Protein 3UQ8 (pdb70)

CATH classification: 1.10.287.610 (+2 more: 3.30.1490.70, 3.30.470.30)

Radius of gyration: 20.69 Å; Cα contacts (8 Å, |Δi|>4): 597; chains: 1; bounding box: 57×48×51 Å

Organism: Haemophilus influenzae (strain ATCC 51907 / DSM 11121 / KW20 / Rd) (NCBI:txid71421)

Solvent-accessible surface area: 16278 Å² total; per-residue (Å²): 125,69,84,75,95,0,64,84,35,3,140,48,0,50,67,44,20,34,19,112,58,16,69,125,103,62,75,36,88,86,71,85,52,67,177,22,61,126,99,0,80,49,39,4,119,126,45,85,129,58,81,47,74,18,0,5,26,49,21,60,32,90,174,80,71,124,34,31,73,126,48,175,16,113,88,81,17,70,39,67,78,69,0,135,44,50,77,85,0,63,44,6,6,42,141,1,80,128,124,13,165,147,77,52,108,80,11,35,0,0,0,5,5,38,10,17,1,44,21,0,9,0,13,0,46,100,0,50,5,63,85,4,7,8,51,47,101,0,53,36,5,31,44,0,25,28,3,0,42,1,2,108,14,0,23,8,43,5,52,45,136,131,36,4,44,55,0,8,0,28,0,13,0,9,2,35,49,67,5,18,112,146,19,29,134,112,3,122,116,92,142,97,155,52,24,93,54,10,91,69,0,0,31,32,0,0,131,42,63,28,2,60,68,0,15,173,37,40,10,38,0,13,2,65,5,26,19,11,34,76,70,42,150,35,39,108,37,16,64,38,48,1,81,54,0,60,61,10,4,0,5,15,6,95,33,11,116,82,9,58,22,25,121,95,0,9,35,14,14,123,61,3,52,128,62,27,57,85,60,33,26,9,3,36,0,0,15,0,14,0,11,48,21,71,27,12,112,78,1,19,126,99,94,159,2,12,69,52,4,10,0,8,42,10,51,45,94,152,115,98,123,232

InterPro domains:
  IPR001357 BRCT domain [PF00533] (593-666)
  IPR001357 BRCT domain [PS50172] (592-670)
  IPR001357 BRCT domain [SM00292] (594-670)
  IPR001679 NAD-dependent DNA ligase [MF_01588] (2-668)
  IPR001679 NAD-dependent DNA ligase [PIRSF001604] (4-667)
  IPR001679 NAD-dependent DNA ligase [TIGR00575] (11-664)
  IPR003583 Helix-hairpin-helix DNA-binding motif, class 1 [SM00278] (447-466)
  IPR003583 Helix-hairpin-helix DNA-binding motif, class 1 [SM00278] (481-500)
  IPR003583 Helix-hairpin-helix DNA-binding motif, class 1 [SM00278] (513-532)
  IPR003583 Helix-hairpin-helix DNA-binding motif, class 1 [SM00278] (545-564)
  IPR004149 Zinc-finger, NAD-dependent DNA ligase C4-type [PF03119] (408-435)
  IPR004150 NAD-dependent DNA ligase, OB-fold [PF03120] (323-399)
  IPR010994 RuvA domain 2-like [SSF47781] (404-585)
  IPR012340 Nucleic acid-binding, OB-fold [G3DSA:2.40.50.140] (318-391)
  IPR012340 Nucleic acid-binding, OB-fold [SSF50249] (319-401)
  IPR013839 NAD-dependent DNA ligase, adenylation [PF01653] (68-319)
  IPR013839 NAD-dependent DNA ligase, adenylation [cd00114] (6-318)
  IPR013840 NAD-dependent DNA ligase, N-terminal [SM00532] (3-449)
  IPR018239 NAD-dependent DNA ligase, active site [PS01055] (116-145)
  IPR033136 NAD-dependent DNA ligase, conserved site [PS01056] (332-347)

Structure (mmCIF, N/CA/C/O backbone):
data_3UQ8
#
_entry.id   3UQ8
#
_cell.length_a   70.233
_cell.length_b   70.233
_cell.length_c   161.286
_cell.angle_alpha   90.000
_cell.angle_beta   90.000
_cell.angle_gamma   90.000
#
_symmetry.space_group_name_H-M   'P 43 21 2'
#
loop_
_entity.id
_entity.type
_entity.pdbx_description
1 polymer 'DNA ligase'
2 non-polymer NICOTINAMIDE-ADENINE-DINUCLEOTIDE
3 non-polymer 'ADENOSINE MONOPHOSPHATE'
4 water water
#
loop_
_atom_site.group_PDB
_atom_site.id
_atom_site.type_symbol
_atom_site.label_atom_id
_atom_site.label_alt_id
_atom_site.label_comp_id
_atom_site.label_asym_id
_atom_site.label_entity_id
_atom_site.label_seq_id
_atom_site.pdbx_PDB_ins_code
_atom_site.Cartn_x
_atom_site.Cartn_y
_atom_site.Cartn_z
_atom_site.occupancy
_atom_site.B_iso_or_equiv
_atom_site.auth_seq_id
_atom_site.auth_comp_id
_atom_site.auth_asym_id
_atom_site.auth_atom_id
_atom_site.pdbx_PDB_model_num
ATOM 1 N N . ASN A 1 1 ? 75.202 57.990 16.793 1.00 28.24 3 ASN A N 1
ATOM 2 C CA . ASN A 1 1 ? 76.462 58.229 17.567 1.00 27.85 3 ASN A CA 1
ATOM 3 C C . ASN A 1 1 ? 76.671 57.181 18.712 1.00 27.18 3 ASN A C 1
ATOM 4 O O . ASN A 1 1 ? 75.746 56.401 19.036 1.00 24.10 3 ASN A O 1
ATOM 9 N N . ILE A 1 2 ? 77.887 57.126 19.249 1.00 27.36 4 ILE A N 1
ATOM 10 C CA . ILE A 1 2 ? 78.228 56.089 20.246 1.00 27.47 4 ILE A CA 1
ATOM 11 C C . ILE A 1 2 ? 77.338 56.196 21.492 1.00 27.13 4 ILE A C 1
ATOM 12 O O . ILE A 1 2 ? 76.844 55.197 22.005 1.00 25.19 4 ILE A O 1
ATOM 17 N N . GLN A 1 3 ? 77.134 57.410 21.965 1.00 26.11 5 GLN A N 1
ATOM 18 C CA . GLN A 1 3 ? 76.303 57.652 23.127 1.00 26.38 5 GLN A CA 1
ATOM 19 C C . GLN A 1 3 ? 74.889 57.083 22.974 1.00 24.85 5 GLN A C 1
ATOM 20 O O . GLN A 1 3 ? 74.372 56.445 23.907 1.00 25.34 5 GLN A O 1
ATOM 26 N N . THR A 1 4 ? 74.267 57.300 21.810 1.00 22.44 6 THR A N 1
ATOM 27 C CA . THR A 1 4 ? 72.922 56.791 21.536 1.00 22.90 6 THR A CA 1
ATOM 28 C C . THR A 1 4 ? 72.900 55.248 21.452 1.00 21.41 6 THR A C 1
ATOM 29 O O . THR A 1 4 ? 71.935 54.626 21.919 1.00 20.13 6 THR A O 1
ATOM 33 N N . GLN A 1 5 ? 73.951 54.663 20.856 1.00 17.44 7 GLN A N 1
ATOM 34 C CA . GLN A 1 5 ? 74.044 53.236 20.759 1.00 15.21 7 GLN A CA 1
ATOM 35 C C . GLN A 1 5 ? 74.104 52.683 22.184 1.00 15.13 7 GLN A C 1
ATOM 36 O O . GLN A 1 5 ? 73.394 51.706 22.482 1.00 13.68 7 GLN A O 1
ATOM 42 N N . LEU A 1 6 ? 74.942 53.297 23.028 1.00 14.32 8 LEU A N 1
ATOM 43 C CA . LEU A 1 6 ? 75.100 52.862 24.430 1.00 14.15 8 LEU A CA 1
ATOM 44 C C . LEU A 1 6 ? 73.740 52.907 25.125 1.00 15.31 8 LEU A C 1
ATOM 45 O O . LEU A 1 6 ? 73.294 51.934 25.712 1.00 13.77 8 LEU A O 1
ATOM 50 N N . ASP A 1 7 ? 73.052 54.027 25.010 1.00 15.61 9 ASP A N 1
ATOM 51 C CA . ASP A 1 7 ? 71.747 54.150 25.648 1.00 16.59 9 ASP A CA 1
ATOM 52 C C . ASP A 1 7 ? 70.703 53.146 25.127 1.00 16.53 9 ASP A C 1
ATOM 53 O O . ASP A 1 7 ? 69.922 52.590 25.928 1.00 14.73 9 ASP A O 1
ATOM 58 N N . ASN A 1 8 ? 70.769 52.810 23.819 1.00 13.66 10 ASN A N 1
ATOM 59 C CA . ASN A 1 8 ? 69.860 51.802 23.285 1.00 14.91 10 ASN A CA 1
ATOM 60 C C . ASN A 1 8 ? 70.164 50.429 23.862 1.00 12.47 10 ASN A C 1
ATOM 61 O O . ASN A 1 8 ? 69.226 49.705 24.151 1.00 13.87 10 ASN A O 1
ATOM 66 N N . LEU A 1 9 ? 71.443 50.092 24.074 1.00 11.76 11 LEU A N 1
ATOM 67 C CA . LEU A 1 9 ? 71.755 48.768 24.685 1.00 10.35 11 LEU A CA 1
ATOM 68 C C . LEU A 1 9 ? 71.264 48.804 26.138 1.00 9.75 11 LEU A C 1
ATOM 69 O O . LEU A 1 9 ? 70.786 47.783 26.664 1.00 12.43 11 LEU A O 1
ATOM 74 N N . ARG A 1 10 ? 71.455 49.925 26.829 1.00 9.78 12 ARG A N 1
ATOM 75 C CA . ARG A 1 10 ? 71.050 49.975 28.274 1.00 9.81 12 ARG A CA 1
ATOM 76 C C . ARG A 1 10 ? 69.527 49.891 28.389 1.00 11.10 12 ARG A C 1
ATOM 77 O O . ARG A 1 10 ? 69.037 49.135 29.253 1.00 11.79 12 ARG A O 1
ATOM 85 N N . LYS A 1 11 ? 68.799 50.540 27.460 1.00 11.72 13 LYS A N 1
ATOM 86 C CA . LYS A 1 11 ? 67.386 50.462 27.500 1.00 13.35 13 LYS A CA 1
ATOM 87 C C . LYS A 1 11 ? 66.860 49.058 27.263 1.00 11.95 13 LYS A C 1
ATOM 88 O O . L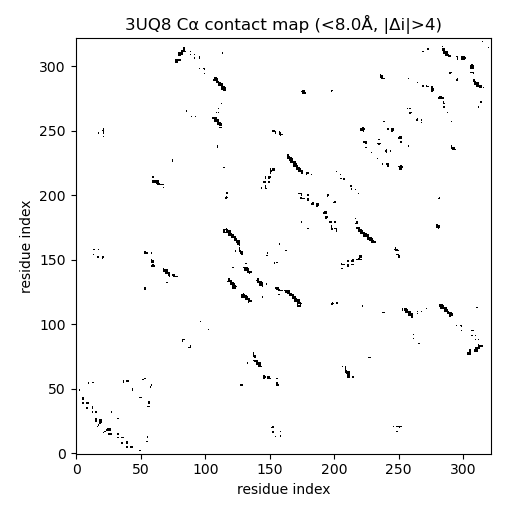YS A 1 11 ? 65.913 48.628 27.966 1.00 10.57 13 LYS A O 1
ATOM 94 N N . THR A 1 12 ? 67.498 48.335 26.316 1.00 12.00 14 THR A N 1
ATOM 95 C CA . THR A 1 12 ? 67.164 46.986 26.020 1.00 9.34 14 THR A CA 1
ATOM 96 C C . THR A 1 12 ? 67.375 46.102 27.260 1.00 11.44 14 THR A C 1
ATOM 97 O O . THR A 1 12 ? 66.462 45.317 27.626 1.00 11.61 14 THR A O 1
ATOM 101 N N . LEU A 1 13 ? 68.527 46.262 27.923 1.00 9.66 15 LEU A N 1
ATOM 102 C CA . LEU A 1 13 ? 68.778 45.489 29.159 1.00 9.23 15 LEU A CA 1
ATOM 103 C C . LEU A 1 13 ? 67.727 45.725 30.228 1.00 9.90 15 LEU A C 1
ATOM 104 O O . LEU A 1 13 ? 67.253 44.773 30.810 1.00 10.35 15 LEU A O 1
ATOM 109 N N . ARG A 1 14 ? 67.371 46.988 30.446 1.00 9.14 16 ARG A N 1
ATOM 110 C CA . ARG A 1 14 ? 66.361 47.375 31.450 1.00 8.85 16 ARG A CA 1
ATOM 111 C C . ARG A 1 14 ? 64.981 46.776 31.129 1.00 10.23 16 ARG A C 1
ATOM 112 O O . ARG A 1 14 ? 64.308 46.273 32.024 1.00 7.91 16 ARG A O 1
ATOM 120 N N . GLN A 1 15 ? 64.614 46.675 29.834 1.00 9.88 17 GLN A N 1
ATOM 121 C CA . GLN A 1 15 ? 63.398 45.969 29.439 1.00 9.67 17 GLN A CA 1
ATOM 122 C C . GLN A 1 15 ? 63.435 44.474 29.732 1.00 8.80 17 GLN A C 1
ATOM 123 O O . GLN A 1 15 ? 62.436 43.915 30.264 1.00 10.22 17 GLN A O 1
ATOM 129 N N . TYR A 1 16 ? 64.552 43.804 29.453 1.00 8.84 18 TYR A N 1
ATOM 130 C CA . TYR A 1 16 ? 64.680 42.403 29.782 1.00 8.66 18 TYR A CA 1
ATOM 131 C C . TYR A 1 16 ? 64.643 42.202 31.304 1.00 8.91 18 TYR A C 1
ATOM 132 O O . TYR A 1 16 ? 63.996 41.252 31.760 1.00 10.26 18 TYR A O 1
ATOM 141 N N . GLU A 1 17 ? 65.340 43.092 32.058 1.00 9.71 19 GLU A N 1
ATOM 142 C CA . GLU A 1 17 ? 65.285 43.028 33.531 1.00 10.62 19 GLU A CA 1
ATOM 143 C C . GLU A 1 17 ? 63.855 43.171 34.059 1.00 12.46 19 GLU A C 1
ATOM 144 O O . GLU A 1 17 ? 63.413 42.368 34.920 1.00 12.39 19 GLU A O 1
ATOM 150 N N . TYR A 1 18 ? 63.100 44.101 33.486 1.00 11.57 20 TYR A N 1
ATOM 151 C CA . TYR A 1 18 ? 61.663 44.243 33.844 1.00 12.55 20 TYR A CA 1
ATOM 152 C C . TYR A 1 18 ? 60.865 42.956 33.532 1.00 13.24 20 TYR A C 1
ATOM 153 O O . TYR A 1 18 ? 60.130 42.444 34.384 1.00 12.96 20 TYR A O 1
ATOM 162 N N . GLU A 1 19 ? 61.027 42.422 32.298 1.00 11.34 21 GLU A N 1
ATOM 163 C CA . GLU A 1 19 ? 60.300 41.212 31.912 1.00 10.44 21 GLU A CA 1
ATOM 164 C C . GLU A 1 19 ? 60.652 40.051 32.804 1.00 11.13 21 GLU A C 1
ATOM 165 O O . GLU A 1 19 ? 59.786 39.267 33.158 1.00 12.02 21 GLU A O 1
ATOM 171 N N . TYR A 1 20 ? 61.951 39.893 33.150 1.00 9.02 22 TYR A N 1
ATOM 172 C CA . TYR A 1 20 ? 62.362 38.722 33.838 1.00 9.73 22 TYR A CA 1
ATOM 173 C C . TYR A 1 20 ? 62.001 38.853 35.349 1.00 10.85 22 TYR A C 1
ATOM 174 O O . TYR A 1 20 ? 61.464 37.893 35.939 1.00 11.93 22 TYR A O 1
ATOM 183 N N . HIS A 1 21 ? 62.284 40.017 35.940 1.00 11.26 23 HIS A N 1
ATOM 184 C CA . HIS A 1 21 ? 62.167 40.159 37.421 1.00 12.87 23 HIS A CA 1
ATOM 185 C C . HIS A 1 21 ? 60.812 40.652 37.790 1.00 14.37 23 HIS A C 1
ATOM 186 O O . HIS A 1 21 ? 60.324 40.255 38.874 1.00 16.67 23 HIS A O 1
ATOM 193 N N . VAL A 1 22 ? 60.159 41.455 36.961 1.00 13.14 24 VAL A N 1
ATOM 194 C CA . VAL A 1 22 ? 58.906 42.106 37.394 1.00 15.00 24 VAL A CA 1
ATOM 195 C C . VAL A 1 22 ? 57.704 41.373 36.824 1.00 17.22 24 VAL A C 1
ATOM 196 O O . VAL A 1 22 ? 56.740 41.045 37.579 1.00 16.90 24 VAL A O 1
ATOM 200 N N . LEU A 1 23 ? 57.740 41.093 35.501 1.00 14.90 25 LEU A N 1
ATOM 201 C CA . LEU A 1 23 ? 56.639 40.395 34.857 1.00 16.28 25 LEU A CA 1
ATOM 202 C C . LEU A 1 23 ? 56.723 38.900 35.006 1.00 16.78 25 LEU A C 1
ATOM 203 O O . LEU A 1 23 ? 55.715 38.247 34.785 1.00 18.25 25 LEU A O 1
ATOM 208 N N . ASP A 1 24 ? 57.891 38.360 35.394 1.00 15.54 26 ASP A N 1
ATOM 209 C CA . ASP A 1 24 ? 58.187 36.939 35.371 1.00 15.85 26 ASP A CA 1
ATOM 210 C C . ASP A 1 24 ? 57.806 36.305 34.030 1.00 16.12 26 ASP A C 1
ATOM 211 O O . ASP A 1 24 ? 57.147 35.261 33.995 1.00 15.72 26 ASP A O 1
ATOM 216 N N . ASN A 1 25 ? 58.150 36.998 32.934 1.00 14.95 27 ASN A N 1
ATOM 217 C CA . ASN A 1 25 ? 57.741 36.528 31.572 1.00 15.22 27 ASN A CA 1
ATOM 218 C C . ASN A 1 25 ? 58.763 37.146 30.559 1.00 12.98 27 ASN A C 1
ATOM 219 O O . ASN A 1 25 ? 58.453 38.111 29.796 1.00 15.05 27 ASN A O 1
ATOM 224 N N . PRO A 1 26 ? 59.981 36.588 30.587 1.00 13.38 28 PRO A N 1
ATOM 225 C CA . PRO A 1 26 ? 61.089 37.096 29.756 1.00 12.57 28 PRO A CA 1
ATOM 226 C C . PRO A 1 26 ? 60.765 36.883 28.282 1.00 13.64 28 PRO A C 1
ATOM 227 O O . PRO A 1 26 ? 60.074 35.904 27.916 1.00 15.14 28 PRO A O 1
ATOM 231 N N . SER A 1 27 ? 61.184 37.831 27.462 1.00 12.99 29 SER A N 1
ATOM 232 C CA . SER A 1 27 ? 60.951 37.702 26.052 1.00 12.52 29 SER A CA 1
ATOM 233 C C . SER A 1 27 ? 62.134 37.042 25.378 1.00 12.45 29 SER A C 1
ATOM 234 O O . SER A 1 27 ? 62.016 36.684 24.209 1.00 13.46 29 SER A O 1
ATOM 237 N N . VAL A 1 28 ? 63.289 36.948 26.040 1.00 10.96 30 VAL A N 1
ATOM 238 C CA . VAL A 1 28 ? 64.497 36.353 25.389 1.00 10.68 30 VAL A CA 1
ATOM 239 C C . VAL A 1 28 ? 65.092 35.414 26.413 1.00 11.16 30 VAL A C 1
ATOM 240 O O . VAL A 1 28 ? 64.814 35.612 27.621 1.00 11.84 30 VAL A O 1
ATOM 244 N N . PRO A 1 29 ? 65.862 34.396 25.977 1.00 10.57 31 PRO A N 1
ATOM 245 C CA . PRO A 1 29 ? 66.584 33.452 26.764 1.00 10.48 31 PRO A CA 1
ATOM 246 C C . PRO A 1 29 ? 67.611 34.188 27.656 1.00 9.66 31 PRO A C 1
ATOM 247 O O . PRO A 1 29 ? 68.118 35.274 27.321 1.00 10.83 31 PRO A O 1
ATOM 251 N N . ASP A 1 30 ? 67.867 33.600 28.820 1.00 9.77 32 ASP A N 1
ATOM 252 C CA . ASP A 1 30 ? 68.935 34.131 29.670 1.00 10.98 32 ASP A CA 1
ATOM 253 C C . ASP A 1 30 ? 70.232 34.365 28.869 1.00 10.24 32 ASP A C 1
ATOM 254 O O . ASP A 1 30 ? 70.926 35.379 29.133 1.00 9.73 32 ASP A O 1
ATOM 259 N N . SER A 1 31 ? 70.601 33.442 27.970 1.00 9.70 33 SER A N 1
ATOM 260 C CA . SER A 1 31 ? 71.865 33.573 27.245 1.00 9.35 33 SER A CA 1
ATOM 261 C C . SER A 1 31 ? 71.914 34.909 26.479 1.00 10.07 33 SER A C 1
ATOM 262 O O . SER A 1 31 ? 73.020 35.473 26.272 1.00 10.27 33 SER A O 1
ATOM 265 N N . GLU A 1 32 ? 70.758 35.398 26.033 1.00 8.83 34 GLU A N 1
ATOM 266 C CA . GLU A 1 32 ? 70.713 36.679 25.241 1.00 8.88 34 GLU A CA 1
ATOM 267 C C . GLU A 1 32 ? 70.938 37.888 26.157 1.00 9.90 34 GLU A C 1
ATOM 268 O O . GLU A 1 32 ? 71.601 38.868 25.861 1.00 9.45 34 GLU A O 1
ATOM 274 N N . TYR A 1 33 ? 70.312 37.840 27.325 1.00 8.95 35 TYR A N 1
ATOM 275 C CA . TYR A 1 33 ? 70.507 38.884 28.327 1.00 8.44 35 TYR A CA 1
ATOM 276 C C . TYR A 1 33 ? 71.980 38.886 28.752 1.00 10.01 35 TYR A C 1
ATOM 277 O O . TYR A 1 33 ? 72.628 39.946 28.788 1.00 9.73 35 TYR A O 1
ATOM 286 N N . ASP A 1 34 ? 72.537 37.710 29.039 1.00 9.70 36 ASP A N 1
ATOM 287 C CA . ASP A 1 34 ? 73.959 37.598 29.412 1.00 10.08 36 ASP A CA 1
ATOM 288 C C . ASP A 1 34 ? 74.918 38.162 28.368 1.00 10.06 36 ASP A C 1
ATOM 289 O O . ASP A 1 34 ? 75.779 38.911 28.704 1.00 10.93 36 ASP A O 1
ATOM 294 N N . ARG A 1 35 ? 74.753 37.807 27.111 1.00 8.82 37 ARG A N 1
ATOM 295 C CA . ARG A 1 35 ? 75.662 38.311 26.108 1.00 7.35 37 ARG A CA 1
ATOM 296 C C . ARG A 1 35 ? 75.438 39.813 25.915 1.00 7.78 37 ARG A C 1
ATOM 297 O O . ARG A 1 35 ? 76.393 40.543 25.680 1.00 9.78 37 ARG A O 1
ATOM 305 N N . LEU A 1 36 ? 74.186 40.289 25.974 1.00 7.33 38 LEU A N 1
ATOM 306 C CA . LEU A 1 36 ? 74.011 41.750 25.821 1.00 7.17 38 LEU A CA 1
ATOM 307 C C . LEU A 1 36 ? 74.617 42.531 26.993 1.00 8.28 38 LEU A C 1
ATOM 308 O O . LEU A 1 36 ? 75.161 43.615 26.773 1.00 8.25 38 LEU A O 1
ATOM 313 N N . PHE A 1 37 ? 74.544 41.974 28.215 1.00 8.80 39 PHE A N 1
ATOM 314 C CA . PHE A 1 37 ? 75.240 42.590 29.396 1.00 9.82 39 PHE A CA 1
ATOM 315 C C . PHE A 1 37 ? 76.745 42.660 29.107 1.00 10.04 39 PHE A C 1
ATOM 316 O O . PHE A 1 37 ? 77.399 43.714 29.288 1.00 10.30 39 PHE A O 1
ATOM 324 N N . HIS A 1 38 ? 77.312 41.590 28.585 1.00 9.88 40 HIS A N 1
ATOM 325 C CA . HIS A 1 38 ? 78.739 41.589 28.181 1.00 8.95 40 HIS A CA 1
ATOM 326 C C . HIS A 1 38 ? 79.037 42.617 27.102 1.00 8.62 40 HIS A C 1
ATOM 327 O O . HIS A 1 38 ? 80.079 43.265 27.123 1.00 9.93 40 HIS A O 1
ATOM 334 N N . GLN A 1 39 ? 78.148 42.738 26.122 1.00 8.52 41 GLN A N 1
ATOM 335 C CA . GLN A 1 39 ? 78.410 43.648 24.997 1.00 8.45 41 GLN A CA 1
ATOM 336 C C . GLN A 1 39 ? 78.394 45.097 25.438 1.00 9.42 41 GLN A C 1
ATOM 337 O O . GLN A 1 39 ? 79.242 45.912 25.042 1.00 8.71 41 GLN A O 1
ATOM 343 N N . LEU A 1 40 ? 77.412 45.424 26.305 1.00 8.28 42 LEU A N 1
ATOM 344 C CA . LEU A 1 40 ? 77.351 46.775 26.901 1.00 9.45 42 LEU A CA 1
ATOM 345 C C . LEU A 1 40 ? 78.621 47.045 27.685 1.00 10.14 42 LEU A C 1
ATOM 346 O O . LEU A 1 40 ? 79.244 48.114 27.548 1.00 8.67 42 LEU A O 1
ATOM 351 N N . LYS A 1 41 ? 79.042 46.081 28.533 1.00 10.48 43 LYS A N 1
ATOM 352 C CA . LYS A 1 41 ? 80.240 46.301 29.364 1.00 10.89 43 LYS A CA 1
ATOM 353 C C . LYS A 1 41 ? 81.460 46.558 28.468 1.00 11.05 43 LYS A C 1
ATOM 354 O O . LYS A 1 41 ? 82.231 47.505 28.730 1.00 10.90 43 LYS A O 1
ATOM 360 N N . ALA A 1 42 ? 81.591 45.804 27.372 1.00 8.77 44 ALA A N 1
ATOM 361 C CA . ALA A 1 42 ? 82.752 45.972 26.477 1.00 9.24 44 ALA A CA 1
ATOM 362 C C . ALA A 1 42 ? 82.746 47.364 25.848 1.00 9.28 44 ALA A C 1
ATOM 363 O O . ALA A 1 42 ? 83.771 48.049 25.785 1.00 11.93 44 ALA A O 1
ATOM 365 N N . LEU A 1 43 ? 81.568 47.813 25.445 1.00 10.86 45 LEU A N 1
ATOM 366 C CA . LEU A 1 43 ? 81.467 49.132 24.762 1.00 11.83 45 LEU A CA 1
ATOM 367 C C . LEU A 1 43 ? 81.746 50.244 25.805 1.00 12.11 45 LEU A C 1
ATOM 368 O O . LEU A 1 43 ? 82.325 51.266 25.478 1.00 12.46 45 LEU A O 1
ATOM 373 N N . GLU A 1 44 ? 81.271 50.063 27.048 1.00 11.52 46 GLU A N 1
ATOM 374 C CA . GLU A 1 44 ? 81.547 51.094 28.094 1.00 11.88 46 GLU A CA 1
ATOM 375 C C . GLU A 1 44 ? 83.027 51.136 28.405 1.00 12.45 46 GLU A C 1
ATOM 376 O O . GLU A 1 44 ? 83.562 52.169 28.723 1.00 14.25 46 GLU A O 1
ATOM 382 N N . LEU A 1 45 ? 83.689 49.993 28.311 1.00 13.57 47 LEU A N 1
ATOM 383 C CA . LEU A 1 45 ? 85.126 49.955 28.610 1.00 11.94 47 LEU A CA 1
ATOM 384 C C . LEU A 1 45 ? 85.908 50.642 27.494 1.00 14.12 47 LEU A C 1
ATOM 385 O O . LEU A 1 45 ? 86.973 51.250 27.788 1.00 14.80 47 LEU A O 1
ATOM 390 N N . GLU A 1 46 ? 85.407 50.537 26.274 1.00 13.98 48 GLU A N 1
ATOM 391 C CA . GLU A 1 46 ? 85.977 51.261 25.138 1.00 17.07 48 GLU A CA 1
ATOM 392 C C . GLU A 1 46 ? 85.698 52.773 25.194 1.00 16.50 48 GLU A C 1
ATOM 393 O O . GLU A 1 46 ? 86.506 53.560 24.669 1.00 16.91 48 GLU A O 1
ATOM 399 N N . HIS A 1 47 ? 84.583 53.172 25.787 1.00 16.47 49 HIS A N 1
ATOM 400 C CA . HIS A 1 47 ? 84.215 54.604 25.881 1.00 15.99 49 HIS A CA 1
ATOM 401 C C . HIS A 1 47 ? 83.861 55.042 27.298 1.00 15.78 49 HIS A C 1
ATOM 402 O O . HIS A 1 47 ? 82.692 55.336 27.578 1.00 17.47 49 HIS A O 1
ATOM 409 N N . PRO A 1 48 ? 84.840 55.043 28.223 1.00 16.14 50 PRO A N 1
ATOM 410 C CA . PRO A 1 48 ? 84.484 55.232 29.668 1.00 17.00 50 PRO A CA 1
ATOM 411 C C . PRO A 1 48 ? 83.909 56.599 29.967 1.00 18.23 50 PRO A C 1
ATOM 412 O O . PRO A 1 48 ? 83.157 56.736 30.902 1.00 19.36 50 PRO A O 1
ATOM 416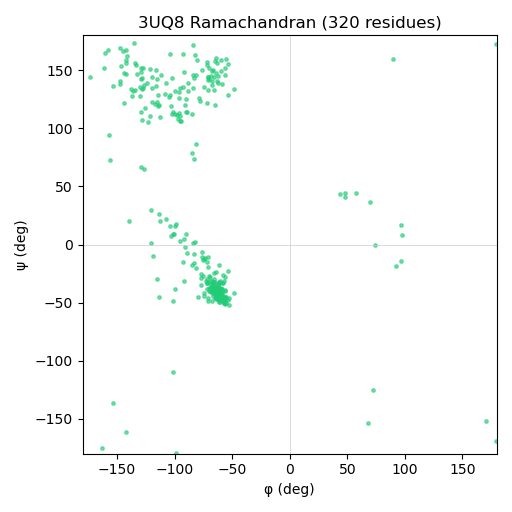 N N . GLU A 1 49 ? 84.213 57.598 29.154 1.00 19.09 51 GLU A N 1
ATOM 417 C CA . GLU A 1 49 ? 83.622 58.914 29.311 1.00 20.71 51 GLU A CA 1
ATOM 418 C C . GLU A 1 49 ? 82.082 58.879 29.149 1.00 20.11 51 GLU A C 1
ATOM 419 O O . GLU A 1 49 ? 81.396 59.773 29.620 1.00 21.82 51 GLU A O 1
ATOM 425 N N . PHE A 1 50 ? 81.537 57.826 28.552 1.00 19.25 52 PHE A N 1
ATOM 426 C CA . PHE A 1 50 ? 80.086 57.660 28.453 1.00 16.29 52 PHE A CA 1
ATOM 427 C C . PHE A 1 50 ? 79.462 56.707 29.489 1.00 16.61 52 PHE A C 1
ATOM 428 O O . PHE A 1 50 ? 78.260 56.371 29.370 1.00 15.99 52 PHE A O 1
ATOM 436 N N . LEU A 1 51 ? 80.204 56.383 30.546 1.00 16.51 53 LEU A N 1
ATOM 437 C CA . LEU A 1 51 ? 79.614 55.566 31.643 1.00 16.33 53 LEU A CA 1
ATOM 438 C C . LEU A 1 51 ? 78.543 56.397 32.343 1.00 17.91 53 LEU A C 1
ATOM 439 O O . LEU A 1 51 ? 78.760 57.622 32.531 1.00 19.68 53 LEU A O 1
ATOM 444 N N . THR A 1 52 ? 77.395 55.789 32.670 1.00 15.95 54 THR A N 1
ATOM 445 C CA . THR A 1 52 ? 76.338 56.484 33.405 1.00 16.02 54 THR A CA 1
ATOM 446 C C . THR A 1 52 ? 76.159 55.797 34.729 1.00 15.08 54 THR A C 1
ATOM 447 O O . THR A 1 52 ? 76.360 54.593 34.860 1.00 13.46 54 THR A O 1
ATOM 451 N N . SER A 1 53 ? 75.753 56.556 35.737 1.00 15.38 55 SER A N 1
ATOM 452 C CA . SER A 1 53 ? 75.673 56.020 37.076 1.00 15.17 55 SER A CA 1
ATOM 453 C C . SER A 1 53 ? 74.501 55.014 37.284 1.00 14.48 55 SER A C 1
ATOM 454 O O . SER A 1 53 ? 74.482 54.263 38.302 1.00 18.28 55 SER A O 1
ATOM 457 N N . ASP A 1 54 ? 73.530 54.965 36.366 1.00 12.95 56 ASP A N 1
ATOM 458 C CA . ASP A 1 54 ? 72.411 54.067 36.448 1.00 11.91 56 ASP A CA 1
ATOM 459 C C . ASP A 1 54 ? 72.497 53.047 35.342 1.00 11.26 56 ASP A C 1
ATOM 460 O O . ASP A 1 54 ? 71.500 52.411 35.027 1.00 10.83 56 ASP A O 1
ATOM 465 N N . SER A 1 55 ? 73.691 52.863 34.783 1.00 10.45 57 SER A N 1
ATOM 466 C CA . SER A 1 55 ? 73.801 51.795 33.790 1.00 10.68 57 SER A CA 1
ATOM 467 C C . SER A 1 55 ? 73.607 50.426 34.444 1.00 10.61 57 SER A C 1
ATOM 468 O O . SER A 1 55 ? 73.959 50.261 35.619 1.00 11.74 57 SER A O 1
ATOM 471 N N . PRO A 1 56 ? 73.059 49.413 33.693 1.00 10.23 58 PRO A N 1
ATOM 472 C CA . PRO A 1 56 ? 72.986 48.065 34.313 1.00 10.56 58 PRO A CA 1
ATOM 473 C C . PRO A 1 56 ? 74.314 47.494 34.871 1.00 11.47 58 PRO A C 1
ATOM 474 O O . PRO A 1 56 ? 74.262 46.661 35.761 1.00 10.07 58 PRO A O 1
ATOM 478 N N . THR A 1 57 ? 75.472 47.966 34.388 1.00 10.66 59 THR A N 1
ATOM 479 C CA . THR A 1 57 ? 76.780 47.468 34.847 1.00 10.75 59 THR A CA 1
ATOM 480 C C . THR A 1 57 ? 77.304 48.111 36.109 1.00 11.58 59 THR A C 1
ATOM 481 O O . THR A 1 57 ? 78.373 47.723 36.586 1.00 13.60 59 THR A O 1
ATOM 485 N N . GLN A 1 58 ? 76.519 49.041 36.685 1.00 11.39 60 GLN A N 1
ATOM 486 C CA . GLN A 1 58 ? 76.988 49.861 37.782 1.00 10.79 60 GLN A CA 1
ATOM 487 C C . GLN A 1 58 ? 76.274 49.591 39.106 1.00 12.46 60 GLN A C 1
ATOM 488 O O . GLN A 1 58 ? 76.271 50.474 39.994 1.00 14.37 60 GLN A O 1
ATOM 494 N N . ARG A 1 59 ? 75.745 48.374 39.281 1.00 10.83 61 ARG A N 1
ATOM 495 C CA . ARG A 1 59 ? 75.024 48.059 40.572 1.00 10.97 61 ARG A CA 1
ATOM 496 C C . ARG A 1 59 ? 75.966 47.972 41.806 1.00 14.22 61 ARG A C 1
ATOM 497 O O . ARG A 1 59 ? 75.516 48.215 42.968 1.00 14.87 61 ARG A O 1
ATOM 505 N N . VAL A 1 60 ? 77.231 47.606 41.594 1.00 13.28 62 VAL A N 1
ATOM 506 C CA . VAL A 1 60 ? 78.086 47.170 42.754 1.00 13.81 62 VAL A CA 1
ATOM 507 C C . VAL A 1 60 ? 79.215 48.147 43.048 1.00 15.09 62 VAL A C 1
ATOM 508 O O . VAL A 1 60 ? 80.166 48.262 42.243 1.00 15.22 62 VAL A O 1
ATOM 512 N N . GLY A 1 61 ? 79.125 48.862 44.177 1.00 14.47 63 GLY A N 1
ATOM 513 C CA . GLY A 1 61 ? 80.166 49.783 44.605 1.00 16.63 63 GLY A CA 1
ATOM 514 C C . GLY A 1 61 ? 81.492 49.047 44.714 1.00 16.45 63 GLY A C 1
ATOM 515 O O . GLY A 1 61 ? 81.558 47.866 45.073 1.00 16.16 63 GLY A O 1
ATOM 516 N N . ALA A 1 62 ? 82.582 49.756 44.404 1.00 17.18 64 ALA A N 1
ATOM 517 C CA . ALA A 1 62 ? 83.870 49.097 44.359 1.00 17.45 64 ALA A CA 1
ATOM 518 C C . ALA A 1 62 ? 84.414 48.858 45.807 1.00 17.72 64 ALA A C 1
ATOM 519 O O . ALA A 1 62 ? 85.100 47.890 46.016 1.00 19.18 64 ALA A O 1
ATOM 521 N N . LYS A 1 63 ? 84.065 49.687 46.812 1.00 17.03 65 LYS A N 1
ATOM 522 C CA . LYS A 1 63 ? 84.718 49.556 48.111 1.00 18.45 65 LYS A CA 1
ATOM 523 C C . LYS A 1 63 ? 83.669 49.432 49.224 1.00 18.05 65 LYS A C 1
ATOM 524 O O . LYS A 1 63 ? 82.546 49.978 49.063 1.00 17.11 65 LYS A O 1
ATOM 530 N N . PRO A 1 64 ? 84.031 48.747 50.324 1.00 18.10 66 PRO A N 1
ATOM 531 C CA . PRO A 1 64 ? 83.152 48.670 51.510 1.00 17.30 66 PRO A CA 1
ATOM 532 C C . PRO A 1 64 ? 82.939 50.065 52.141 1.00 16.12 66 PRO A C 1
ATOM 533 O O . PRO A 1 64 ? 83.865 50.843 52.180 1.00 16.87 66 PRO A O 1
ATOM 537 N N . LEU A 1 65 ? 81.767 50.304 52.728 1.00 13.97 67 LEU A N 1
ATOM 538 C CA . LEU A 1 65 ? 81.498 51.479 53.525 1.00 14.34 67 LEU A CA 1
ATOM 539 C C . LEU A 1 65 ? 82.279 51.319 54.872 1.00 12.76 67 LEU A C 1
ATOM 540 O O . LEU A 1 65 ? 82.543 50.168 55.315 1.00 12.29 67 LEU A O 1
ATOM 545 N N . SER A 1 66 ? 82.621 52.438 55.543 1.00 14.65 68 SER A N 1
ATOM 546 C CA . SER A 1 66 ? 83.239 52.329 56.907 1.00 17.51 68 SER A CA 1
ATOM 547 C C . SER A 1 66 ? 82.158 52.015 57.957 1.00 18.38 68 SER A C 1
ATOM 548 O O . SER A 1 66 ? 82.457 51.430 59.028 1.00 17.65 68 SER A O 1
ATOM 551 N N . GLY A 1 67 ? 80.907 52.398 57.659 1.00 17.30 69 GLY A N 1
ATOM 552 C CA . GLY A 1 67 ? 79.758 52.210 58.571 1.00 19.06 69 GLY A CA 1
ATOM 553 C C . GLY A 1 67 ? 78.524 52.783 57.914 1.00 19.12 69 GLY A C 1
ATOM 554 O O . GLY A 1 67 ? 78.632 53.456 56.885 1.00 19.90 69 GLY A O 1
ATOM 555 N N . PHE A 1 68 ? 77.354 52.575 58.516 1.00 18.43 70 PHE A N 1
ATOM 556 C CA . PHE A 1 68 ? 76.091 53.109 57.942 1.00 19.03 70 PHE A CA 1
ATOM 557 C C . PHE A 1 68 ? 75.761 54.407 58.594 1.00 19.11 70 PHE A C 1
ATOM 558 O O . PHE A 1 68 ? 75.859 54.484 59.834 1.00 21.75 70 PHE A O 1
ATOM 566 N N . SER A 1 69 ? 75.451 55.391 57.785 1.00 19.18 71 SER A N 1
ATOM 567 C CA . SER A 1 69 ? 75.011 56.719 58.275 1.00 20.72 71 SER A CA 1
ATOM 568 C C . SER A 1 69 ? 73.542 56.645 58.621 1.00 20.28 71 SER A C 1
ATOM 569 O O . SER A 1 69 ? 72.777 55.940 57.957 1.00 18.64 71 SER A O 1
ATOM 572 N N . GLN A 1 70 ? 73.146 57.394 59.655 1.00 22.27 72 GLN A N 1
ATOM 573 C CA . GLN A 1 70 ? 71.743 57.539 60.056 1.00 23.32 72 GLN A CA 1
ATOM 574 C C . GLN A 1 70 ? 71.028 58.363 59.051 1.00 22.26 72 GLN A C 1
ATOM 575 O O . GLN A 1 70 ? 71.628 59.307 58.525 1.00 23.89 72 GLN A O 1
ATOM 581 N N . ILE A 1 71 ? 69.755 58.030 58.790 1.00 18.90 73 ILE A N 1
ATOM 582 C CA . ILE A 1 71 ? 68.867 58.738 57.856 1.00 19.50 73 ILE A CA 1
ATOM 583 C C . ILE A 1 71 ? 67.588 59.054 58.627 1.00 18.31 73 ILE A C 1
ATOM 584 O O . ILE A 1 71 ? 67.051 58.165 59.325 1.00 18.12 73 ILE A O 1
ATOM 589 N N . ARG A 1 72 ? 67.100 60.295 58.506 1.00 15.28 74 ARG A N 1
ATOM 590 C CA . ARG A 1 72 ? 65.815 60.611 59.071 1.00 14.85 74 ARG A CA 1
ATOM 591 C C . ARG A 1 72 ? 64.837 60.646 57.888 1.00 14.23 74 ARG A C 1
ATOM 592 O O . ARG A 1 72 ? 65.040 61.435 56.965 1.00 14.04 74 ARG A O 1
ATOM 600 N N . HIS A 1 73 ? 63.814 59.796 57.862 1.00 13.92 75 HIS A N 1
ATOM 601 C CA . HIS A 1 73 ? 62.864 59.871 56.714 1.00 13.15 75 HIS A CA 1
ATOM 602 C C . HIS A 1 73 ? 62.218 61.239 56.589 1.00 12.98 75 HIS A C 1
ATOM 603 O O . HIS A 1 73 ? 61.831 61.847 57.592 1.00 12.30 75 HIS A O 1
ATOM 610 N N . GLU A 1 74 ? 62.101 61.744 55.374 1.00 12.01 76 GLU A N 1
ATOM 611 C CA . GLU A 1 74 ? 61.449 63.049 55.225 1.00 12.56 76 GLU A CA 1
ATOM 612 C C . GLU A 1 74 ? 59.995 63.031 55.668 1.00 12.10 76 GLU A C 1
ATOM 613 O O . GLU A 1 74 ? 59.504 64.037 56.218 1.00 11.77 76 GLU A O 1
ATOM 619 N N . ILE A 1 75 ? 59.284 61.932 55.403 1.00 11.63 77 ILE A N 1
ATOM 620 C CA . ILE A 1 75 ? 57.911 61.768 55.825 1.00 10.77 77 ILE A CA 1
ATOM 621 C C . ILE A 1 75 ? 57.905 60.517 56.697 1.00 12.39 77 ILE A C 1
ATOM 622 O O . ILE A 1 75 ? 58.047 59.404 56.187 1.00 13.68 77 ILE A O 1
ATOM 627 N N . PRO A 1 76 ? 57.697 60.666 58.004 1.00 10.92 78 PRO A N 1
ATOM 628 C CA . PRO A 1 76 ? 57.731 59.487 58.823 1.00 11.19 78 PRO A CA 1
ATOM 629 C C . PRO A 1 76 ? 56.632 58.490 58.460 1.00 10.89 78 PRO A C 1
ATOM 630 O O . PRO A 1 76 ? 55.557 58.893 57.927 1.00 11.43 78 PRO A O 1
ATOM 634 N N . MET A 1 77 ? 56.870 57.208 58.803 1.00 11.36 79 MET A N 1
ATOM 635 C CA . MET A 1 77 ? 55.910 56.145 58.478 1.00 11.57 79 MET A CA 1
ATOM 636 C C . MET A 1 77 ? 55.122 55.777 59.708 1.00 10.34 79 MET A C 1
ATOM 637 O O . MET A 1 77 ? 55.641 55.794 60.822 1.00 11.78 79 MET A O 1
ATOM 642 N N . LEU A 1 78 ? 53.849 55.478 59.512 1.00 11.57 80 LEU A N 1
ATOM 643 C CA . LEU A 1 78 ? 53.054 54.939 60.592 1.00 10.23 80 LEU A CA 1
ATOM 644 C C . LEU A 1 78 ? 53.592 53.541 61.048 1.00 11.44 80 LEU A C 1
ATOM 645 O O . LEU A 1 78 ? 54.283 52.831 60.274 1.00 10.95 80 LEU A O 1
ATOM 650 N N . SER A 1 79 ? 53.210 53.152 62.264 1.00 12.03 81 SER A N 1
ATOM 651 C CA . SER A 1 79 ? 53.467 51.803 62.757 1.00 12.89 81 SER A CA 1
ATOM 652 C C . SER A 1 79 ? 52.216 50.974 62.410 1.00 11.54 81 SER A C 1
ATOM 653 O O . SER A 1 79 ? 51.208 51.532 61.985 1.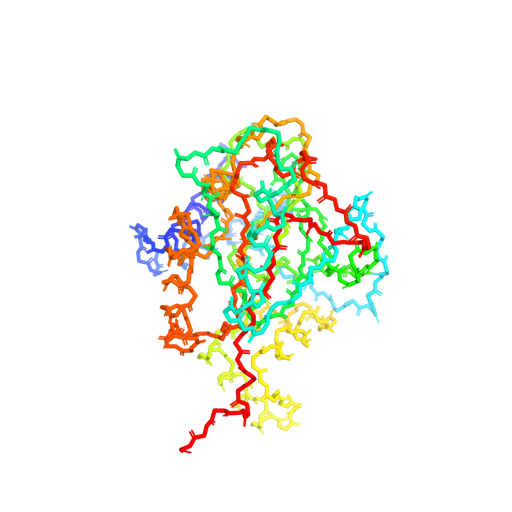00 14.14 81 SER A O 1
ATOM 656 N N . LEU A 1 80 ? 52.337 49.658 62.467 1.00 12.12 82 LEU A N 1
ATOM 657 C CA . LEU A 1 80 ? 51.295 48.742 61.991 1.00 12.19 82 LEU A CA 1
ATOM 658 C C . LEU A 1 80 ? 50.871 47.901 63.193 1.00 12.26 82 LEU A C 1
ATOM 659 O O . LEU A 1 80 ? 51.713 47.245 63.787 1.00 13.54 82 LEU A O 1
ATOM 664 N N . ASP A 1 81 ? 49.605 47.916 63.545 1.00 12.83 83 ASP A N 1
ATOM 665 C CA . ASP A 1 81 ? 49.130 47.048 64.637 1.00 14.55 83 ASP A CA 1
ATOM 666 C C . ASP A 1 81 ? 48.899 45.635 64.123 1.00 15.20 83 ASP A C 1
ATOM 667 O O . ASP A 1 81 ? 48.754 45.425 62.924 1.00 13.00 83 ASP A O 1
ATOM 672 N N . ASN A 1 82 ? 48.896 44.676 65.067 1.00 16.19 84 ASN A N 1
ATOM 673 C CA . ASN A 1 82 ? 48.788 43.242 64.769 1.00 17.80 84 ASN A CA 1
ATOM 674 C C . ASN A 1 82 ? 47.487 42.663 65.242 1.00 17.19 84 ASN A C 1
ATOM 675 O O . ASN A 1 82 ? 46.906 43.116 66.240 1.00 18.19 84 ASN A O 1
ATOM 680 N N . ALA A 1 83 ? 46.970 41.695 64.493 1.00 14.76 85 ALA A N 1
ATOM 681 C CA . ALA A 1 83 ? 45.857 40.833 64.976 1.00 15.21 85 ALA A CA 1
ATOM 682 C C . ALA A 1 83 ? 46.414 39.404 64.967 1.00 15.05 85 ALA A C 1
ATOM 683 O O . ALA A 1 83 ? 47.292 39.054 64.133 1.00 14.91 85 ALA A O 1
ATOM 685 N N . PHE A 1 84 ? 45.971 38.628 65.965 1.00 15.54 86 PHE A N 1
ATOM 686 C CA . PHE A 1 84 ? 46.348 37.236 66.001 1.00 17.82 86 PHE A CA 1
ATOM 687 C C . PHE A 1 84 ? 45.151 36.291 65.965 1.00 19.30 86 PHE A C 1
ATOM 688 O O . PHE A 1 84 ? 45.339 35.056 66.063 1.00 20.96 86 PHE A O 1
ATOM 696 N N . SER A 1 85 ? 43.917 36.783 65.877 1.00 19.10 87 SER A N 1
ATOM 697 C CA . SER A 1 85 ? 42.793 35.855 65.786 1.00 18.13 87 SER A CA 1
ATOM 698 C C . SER A 1 85 ? 41.703 36.361 64.851 1.00 17.52 87 SER A C 1
ATOM 699 O O . SER A 1 85 ? 41.678 37.546 64.533 1.00 16.72 87 SER A O 1
ATOM 702 N N . ASP A 1 86 ? 40.757 35.508 64.480 1.00 16.93 88 ASP A N 1
ATOM 703 C CA . ASP A 1 86 ? 39.649 35.958 63.617 1.00 16.09 88 ASP A CA 1
ATOM 704 C C . ASP A 1 86 ? 38.805 36.996 64.378 1.00 17.05 88 ASP A C 1
ATOM 705 O O . ASP A 1 86 ? 38.365 38.012 63.798 1.00 17.41 88 ASP A O 1
ATOM 710 N N . ALA A 1 87 ? 38.641 36.797 65.697 1.00 18.54 89 ALA A N 1
ATOM 711 C CA . ALA A 1 87 ? 37.925 37.796 66.501 1.00 16.95 89 ALA A CA 1
ATOM 712 C C . ALA A 1 87 ? 38.617 39.172 66.480 1.00 16.50 89 ALA A C 1
ATOM 713 O O . ALA A 1 87 ? 37.903 40.196 66.304 1.00 16.61 89 ALA A O 1
ATOM 715 N N . GLU A 1 88 ? 39.952 39.209 66.584 1.00 14.57 90 GLU A N 1
ATOM 716 C CA . GLU A 1 88 ? 40.670 40.472 66.471 1.00 14.83 90 GLU A CA 1
ATOM 717 C C . GLU A 1 88 ? 40.478 41.126 65.093 1.00 15.47 90 GLU A C 1
ATOM 718 O O . GLU A 1 88 ? 40.213 42.345 64.979 1.00 15.58 90 GLU A O 1
ATOM 724 N N . PHE A 1 89 ? 40.649 40.335 64.035 1.00 13.41 91 PHE A N 1
ATOM 725 C CA . PHE A 1 89 ? 40.402 40.887 62.724 1.00 14.18 91 PHE A CA 1
ATOM 726 C C . PHE A 1 89 ? 38.979 41.460 62.579 1.00 16.15 91 PHE A C 1
ATOM 727 O O . PHE A 1 89 ? 38.778 42.560 62.021 1.00 14.94 91 PHE A O 1
ATOM 735 N N . ASN A 1 90 ? 37.978 40.724 63.055 1.00 15.14 92 ASN A N 1
ATOM 736 C CA . ASN A 1 90 ? 36.566 41.168 62.834 1.00 16.51 92 ASN A CA 1
ATOM 737 C C . ASN A 1 90 ? 36.282 42.416 63.649 1.00 15.53 92 ASN A C 1
ATOM 738 O O . ASN A 1 90 ? 35.534 43.294 63.184 1.00 15.92 92 ASN A O 1
ATOM 743 N N . ALA A 1 91 ? 36.932 42.536 64.807 1.00 15.51 93 ALA A N 1
ATOM 744 C CA . ALA A 1 91 ? 36.835 43.749 65.648 1.00 15.98 93 ALA A CA 1
ATOM 745 C C . ALA A 1 91 ? 37.421 44.979 64.888 1.00 14.75 93 ALA A C 1
ATOM 746 O O . ALA A 1 91 ? 36.850 46.068 64.952 1.00 15.79 93 ALA A O 1
ATOM 748 N N . PHE A 1 92 ? 38.573 44.778 64.219 1.00 13.01 94 PHE A N 1
ATOM 749 C CA . PHE A 1 92 ? 39.208 45.813 63.416 1.00 12.09 94 PHE A CA 1
ATOM 750 C C . PHE A 1 92 ? 38.253 46.227 62.292 1.00 13.37 94 PHE A C 1
ATOM 751 O O . PHE A 1 92 ? 38.088 47.436 62.056 1.00 13.47 94 PHE A O 1
ATOM 759 N N . VAL A 1 93 ? 37.611 45.279 61.571 1.00 12.96 95 VAL A N 1
ATOM 760 C CA . VAL A 1 93 ? 36.609 45.640 60.502 1.00 13.85 95 VAL A CA 1
ATOM 761 C C . VAL A 1 93 ? 35.436 46.416 61.112 1.00 14.55 95 VAL A C 1
ATOM 762 O O . VAL A 1 93 ? 34.971 47.421 60.605 1.00 13.75 95 VAL A O 1
ATOM 766 N N . ALA A 1 94 ? 34.994 45.971 62.280 1.00 14.23 96 ALA A N 1
ATOM 767 C CA . ALA A 1 94 ? 33.817 46.591 62.901 1.00 15.07 96 ALA A CA 1
ATOM 768 C C . ALA A 1 94 ? 34.080 48.036 63.323 1.00 14.97 96 ALA A C 1
ATOM 769 O O . ALA A 1 94 ? 33.171 48.900 63.260 1.00 18.02 96 ALA A O 1
ATOM 771 N N . ARG A 1 95 ? 35.308 48.318 63.749 1.00 14.58 97 ARG A N 1
ATOM 772 C CA . ARG A 1 95 ? 35.684 49.688 64.146 1.00 13.32 97 ARG A CA 1
ATOM 773 C C . ARG A 1 95 ? 35.636 50.579 62.921 1.00 13.23 97 ARG A C 1
ATOM 774 O O . ARG A 1 95 ? 35.202 51.728 63.014 1.00 15.25 97 ARG A O 1
ATOM 782 N N . ILE A 1 96 ? 36.080 50.055 61.781 1.00 12.66 98 ILE A N 1
ATOM 783 C CA . ILE A 1 96 ? 35.969 50.829 60.512 1.00 11.44 98 ILE A CA 1
ATOM 784 C C . ILE A 1 96 ? 34.488 51.106 60.210 1.00 14.10 98 ILE A C 1
ATOM 785 O O . ILE A 1 96 ? 34.100 52.222 59.882 1.00 13.19 98 ILE A O 1
ATOM 790 N N . GLU A 1 97 ? 33.662 50.073 60.261 1.00 13.51 99 GLU A N 1
ATOM 791 C CA . GLU A 1 97 ? 32.217 50.175 59.963 1.00 15.92 99 GLU A CA 1
ATOM 792 C C . GLU A 1 97 ? 31.540 51.185 60.868 1.00 16.89 99 GLU A C 1
ATOM 793 O O . GLU A 1 97 ? 30.626 51.923 60.463 1.00 17.26 99 GLU A O 1
ATOM 799 N N . ASP A 1 98 ? 32.040 51.282 62.086 1.00 16.65 100 ASP A N 1
ATOM 800 C CA . ASP A 1 98 ? 31.405 52.141 63.058 1.00 18.19 100 ASP A CA 1
ATOM 801 C C . ASP A 1 98 ? 31.871 53.561 62.930 1.00 18.56 100 ASP A C 1
ATOM 802 O O . ASP A 1 98 ? 31.157 54.470 63.347 1.00 19.36 100 ASP A O 1
ATOM 807 N N . ARG A 1 99 ? 32.998 53.774 62.254 1.00 14.37 101 ARG A N 1
ATOM 808 C CA . ARG A 1 99 ? 33.605 55.117 62.139 1.00 13.43 101 ARG A CA 1
ATOM 809 C C . ARG A 1 99 ? 33.297 55.827 60.783 1.00 12.13 101 ARG A C 1
ATOM 810 O O . ARG A 1 99 ? 33.123 57.038 60.752 1.00 12.80 101 ARG A O 1
ATOM 818 N N . LEU A 1 100 ? 33.273 55.089 59.660 1.00 12.27 102 LEU A N 1
ATOM 819 C CA . LEU A 1 100 ? 33.102 55.714 58.337 1.00 10.41 102 LEU A CA 1
ATOM 820 C C . LEU A 1 100 ? 31.746 56.400 58.250 1.00 10.81 102 LEU A C 1
ATOM 821 O O . LEU A 1 100 ? 30.728 55.886 58.746 1.00 10.00 102 LEU A O 1
ATOM 826 N N . ILE A 1 101 ? 31.730 57.578 57.609 1.00 9.56 103 ILE A N 1
ATOM 827 C CA . ILE A 1 101 ? 30.451 58.304 57.416 1.00 10.41 103 ILE A CA 1
ATOM 828 C C . ILE A 1 101 ? 29.550 57.610 56.401 1.00 9.86 103 ILE A C 1
ATOM 829 O O . ILE A 1 101 ? 28.316 57.410 56.675 1.00 12.49 103 ILE A O 1
ATOM 834 N N . LEU A 1 102 ? 30.142 57.214 55.256 1.00 10.80 104 LEU A N 1
ATOM 835 C CA . LEU A 1 102 ? 29.411 56.500 54.218 1.00 11.49 104 LEU A CA 1
ATOM 836 C C . LEU A 1 102 ? 30.137 55.169 53.973 1.00 12.08 104 LEU A C 1
ATOM 837 O O . LEU A 1 102 ? 31.202 55.163 53.393 1.00 13.76 104 LEU A O 1
ATOM 842 N N . LEU A 1 103 ? 29.571 54.077 54.459 1.00 11.82 105 LEU A N 1
ATOM 843 C CA . LEU A 1 103 ? 30.223 52.777 54.447 1.00 12.30 105 LEU A CA 1
ATOM 844 C C . LEU A 1 103 ? 29.837 52.159 53.120 1.00 13.97 105 LEU A C 1
ATOM 845 O O . LEU A 1 103 ? 28.630 51.870 52.904 1.00 14.75 105 LEU A O 1
ATOM 850 N N . PRO A 1 104 ? 30.806 51.943 52.191 1.00 15.98 106 PRO A N 1
ATOM 851 C CA . PRO A 1 104 ? 30.400 51.314 50.910 1.00 18.31 106 PRO A CA 1
ATOM 852 C C . PRO A 1 104 ? 30.043 49.832 51.063 1.00 19.92 106 PRO A C 1
ATOM 853 O O . PRO A 1 104 ? 30.402 49.173 52.043 1.00 20.34 106 PRO A O 1
ATOM 857 N N . ALA A 1 105 ? 29.240 49.347 50.115 1.00 22.71 107 ALA A N 1
ATOM 858 C CA . ALA A 1 105 ? 28.762 47.959 50.146 1.00 25.06 107 ALA A CA 1
ATOM 859 C C . ALA A 1 105 ? 29.115 47.438 48.715 1.00 26.44 107 ALA A C 1
ATOM 860 O O . ALA A 1 105 ? 28.563 47.939 47.706 1.00 28.52 107 ALA A O 1
ATOM 862 N N . PRO A 1 106 ? 30.156 46.566 48.591 1.00 25.67 108 PRO A N 1
ATOM 863 C CA . PRO A 1 106 ? 31.004 46.051 49.689 1.00 23.85 108 PRO A CA 1
ATOM 864 C C . PRO A 1 106 ? 32.183 47.014 50.078 1.00 19.97 108 PRO A C 1
ATOM 865 O O . PRO A 1 106 ? 32.449 48.054 49.403 1.00 19.52 108 PRO A O 1
ATOM 869 N N . LEU A 1 107 ? 32.850 46.643 51.180 1.00 16.09 109 LEU A N 1
ATOM 870 C CA . LEU A 1 107 ? 34.013 47.355 51.691 1.00 14.41 109 LEU A CA 1
ATOM 871 C C . LEU A 1 107 ? 35.196 46.565 51.160 1.00 11.52 109 LEU A C 1
ATOM 872 O O . LEU A 1 107 ? 35.354 45.412 51.525 1.00 13.99 109 LEU A O 1
ATOM 877 N N . THR A 1 108 ? 35.948 47.156 50.247 1.00 10.50 110 THR A N 1
ATOM 878 C CA . THR A 1 108 ? 37.024 46.441 49.592 1.00 10.61 110 THR A CA 1
ATOM 879 C C . THR A 1 108 ? 38.329 46.641 50.290 1.00 10.13 110 THR A C 1
ATOM 880 O O . THR A 1 108 ? 38.702 47.800 50.573 1.00 9.23 110 THR A O 1
ATOM 884 N N . PHE A 1 109 ? 39.050 45.530 50.452 1.00 10.24 111 PHE A N 1
ATOM 885 C CA . PHE A 1 109 ? 40.387 45.582 51.007 1.00 10.50 111 PHE A CA 1
ATOM 886 C C . PHE A 1 109 ? 41.383 45.154 50.002 1.00 10.25 111 PHE A C 1
ATOM 887 O O . PHE A 1 109 ? 41.164 44.177 49.264 1.00 11.09 111 PHE A O 1
ATOM 895 N N . CYS A 1 110 ? 42.526 45.824 50.013 1.00 9.15 112 CYS A N 1
ATOM 896 C CA . CYS A 1 110 ? 43.683 45.291 49.297 1.00 9.68 112 CYS A CA 1
ATOM 897 C C . CYS A 1 110 ? 44.481 44.426 50.280 1.00 10.76 112 CYS A C 1
ATOM 898 O O . CYS A 1 110 ? 44.928 44.918 51.332 1.00 11.19 112 CYS A O 1
ATOM 901 N N . CYS A 1 111 ? 44.633 43.146 49.951 1.00 10.65 113 CYS A N 1
ATOM 902 C CA . CYS A 1 111 ? 45.187 42.182 50.887 1.00 8.72 113 CYS A CA 1
ATOM 903 C C . CYS A 1 111 ? 46.512 41.670 50.395 1.00 9.04 113 CYS A C 1
ATOM 904 O O . CYS A 1 111 ? 46.612 41.238 49.222 1.00 10.58 113 CYS A O 1
ATOM 907 N N . GLU A 1 112 ? 47.521 41.728 51.260 1.00 8.24 114 GLU A N 1
ATOM 908 C CA . GLU A 1 112 ? 48.879 41.433 50.821 1.00 8.91 114 GLU A CA 1
ATOM 909 C C . GLU A 1 112 ? 49.518 40.405 51.758 1.00 10.37 114 GLU A C 1
ATOM 910 O O . GLU A 1 112 ? 49.278 40.437 52.962 1.00 10.06 114 GLU A O 1
ATOM 916 N N . PRO A 1 113 ? 50.416 39.562 51.230 1.00 10.36 115 PRO A N 1
ATOM 917 C CA . PRO A 1 113 ? 51.327 38.797 52.033 1.00 10.06 115 PRO A CA 1
ATOM 918 C C . PRO A 1 113 ? 52.319 39.763 52.691 1.00 11.02 115 PRO A C 1
ATOM 919 O O . PRO A 1 113 ? 52.658 40.813 52.095 1.00 9.86 115 PRO A O 1
ATOM 923 N N . LYS A 1 114 ? 52.636 39.480 53.953 1.00 7.90 116 LYS A N 1
ATOM 924 C CA . LYS A 1 114 ? 53.595 40.278 54.686 1.00 9.18 116 LYS A CA 1
ATOM 925 C C . LYS A 1 114 ? 54.918 39.511 54.565 1.00 8.27 116 LYS A C 1
ATOM 926 O O . LYS A 1 114 ? 55.036 38.398 55.119 1.00 8.36 116 LYS A O 1
ATOM 932 N N . LEU A 1 115 ? 55.873 40.018 53.771 1.00 9.89 117 LEU A N 1
ATOM 933 C CA . LEU A 1 115 ? 57.112 39.300 53.455 1.00 9.42 117 LEU A CA 1
ATOM 934 C C . LEU A 1 115 ? 57.994 39.252 54.692 1.00 9.31 117 LEU A C 1
ATOM 935 O O . LEU A 1 115 ? 58.191 40.245 55.352 1.00 9.75 117 LEU A O 1
ATOM 940 N N . ASP A 1 116 ? 58.528 38.059 54.987 1.00 8.78 118 ASP A N 1
ATOM 941 C CA . ASP A 1 116 ? 59.389 37.930 56.166 1.00 11.91 118 ASP A CA 1
ATOM 942 C C . ASP A 1 116 ? 60.817 38.393 55.844 1.00 10.06 118 ASP A C 1
ATOM 943 O O . ASP A 1 116 ? 61.686 37.597 55.502 1.00 12.20 118 ASP A O 1
ATOM 948 N N . GLY A 1 117 ? 61.077 39.694 55.972 1.00 9.94 119 GLY A N 1
ATOM 949 C CA . GLY A 1 117 ? 62.387 40.246 55.545 1.00 9.81 119 GLY A CA 1
ATOM 950 C C . GLY A 1 117 ? 62.742 41.524 56.341 1.00 11.20 119 GLY A C 1
ATOM 951 O O . GLY A 1 117 ? 62.502 41.595 57.576 1.00 13.92 119 GLY A O 1
ATOM 952 N N . LEU A 1 118 ? 63.249 42.548 55.649 1.00 9.57 120 LEU A N 1
ATOM 953 C CA . LEU A 1 118 ? 63.552 43.814 56.287 1.00 8.43 120 LEU A CA 1
ATOM 954 C C . LEU A 1 118 ? 62.849 44.884 55.460 1.00 9.84 120 LEU A C 1
ATOM 955 O O . LEU A 1 118 ? 62.928 44.855 54.208 1.00 7.99 120 LEU A O 1
ATOM 960 N N . ALA A 1 119 ? 62.170 45.819 56.135 1.00 8.36 121 ALA A N 1
ATOM 961 C CA . ALA A 1 119 ? 61.415 46.866 55.420 1.00 6.99 121 ALA A CA 1
ATOM 962 C C . ALA A 1 119 ? 62.390 47.998 55.037 1.00 8.75 121 ALA A C 1
ATOM 963 O O . ALA A 1 119 ? 63.329 48.347 55.773 1.00 9.65 121 ALA A O 1
ATOM 965 N N . VAL A 1 120 ? 62.158 48.560 53.852 1.00 9.46 122 VAL A N 1
ATOM 966 C CA . VAL A 1 120 ? 63.094 49.556 53.292 1.00 8.01 122 VAL A CA 1
ATOM 967 C C . VAL A 1 120 ? 62.337 50.585 52.545 1.00 5.36 122 VAL A C 1
ATOM 968 O O . VAL A 1 120 ? 61.163 50.401 52.257 1.00 8.66 122 VAL A O 1
ATOM 972 N N . SER A 1 121 ? 63.032 51.672 52.231 1.00 8.52 123 SER A N 1
ATOM 973 C CA . SER A 1 121 ? 62.450 52.810 51.492 1.00 7.95 123 SER A CA 1
ATOM 974 C C . SER A 1 121 ? 63.424 53.221 50.415 1.00 8.96 123 SER A C 1
ATOM 975 O O . SER A 1 121 ? 64.609 53.298 50.682 1.00 7.23 123 SER A O 1
ATOM 978 N N . ILE A 1 122 ? 62.952 53.434 49.169 1.00 8.89 124 ILE A N 1
ATOM 979 C CA . ILE A 1 122 ? 63.911 53.692 48.101 1.00 9.32 124 ILE A CA 1
ATOM 980 C C . ILE A 1 122 ? 63.471 54.929 47.350 1.00 9.70 124 ILE A C 1
ATOM 981 O O . ILE A 1 122 ? 62.334 54.943 46.863 1.00 9.18 124 ILE A O 1
ATOM 986 N N . LEU A 1 123 ? 64.340 55.929 47.172 1.00 9.21 125 LEU A N 1
ATOM 987 C CA . LEU A 1 123 ? 63.916 57.206 46.574 1.00 9.41 125 LEU A CA 1
ATOM 988 C C . LEU A 1 123 ? 64.419 57.307 45.110 1.00 10.87 125 LEU A C 1
ATOM 989 O O . LEU A 1 123 ? 65.636 57.134 44.884 1.00 10.32 125 LEU A O 1
ATOM 994 N N . TYR A 1 124 ? 63.497 57.584 44.159 1.00 10.04 126 TYR A N 1
ATOM 995 C CA . TYR A 1 124 ? 63.853 57.821 42.748 1.00 11.33 126 TYR A CA 1
ATOM 996 C C . TYR A 1 124 ? 63.647 59.317 42.493 1.00 11.91 126 TYR A C 1
ATOM 997 O O . TYR A 1 124 ? 62.595 59.840 42.819 1.00 11.41 126 TYR A O 1
ATOM 1006 N N . VAL A 1 125 ? 64.675 59.968 41.911 1.00 12.62 127 VAL A N 1
ATOM 1007 C CA . VAL A 1 125 ? 64.566 61.400 41.591 1.00 12.65 127 VAL A CA 1
ATOM 1008 C C . VAL A 1 125 ? 64.597 61.508 40.070 1.00 11.83 127 VAL A C 1
ATOM 1009 O O . VAL A 1 125 ? 65.576 61.057 39.429 1.00 13.67 127 VAL A O 1
ATOM 1013 N N . ASN A 1 126 ? 63.532 62.064 39.473 1.00 13.95 128 ASN A N 1
ATOM 1014 C CA . ASN A 1 126 ? 63.340 62.100 37.982 1.00 14.52 128 ASN A CA 1
ATOM 1015 C C . ASN A 1 126 ? 63.696 60.774 37.346 1.00 15.24 128 ASN A C 1
ATOM 1016 O O . ASN A 1 126 ? 64.407 60.717 36.345 1.00 13.79 128 ASN A O 1
ATOM 1021 N N . GLY A 1 127 ? 63.238 59.692 37.994 1.00 13.00 129 GLY A N 1
ATOM 1022 C CA . GLY A 1 127 ? 63.389 58.334 37.525 1.00 14.06 129 GLY A CA 1
ATOM 1023 C C . GLY A 1 127 ? 64.628 57.596 38.042 1.00 11.54 129 GLY A C 1
ATOM 1024 O O . GLY A 1 127 ? 64.717 56.361 37.899 1.00 13.93 129 GLY A O 1
ATOM 1025 N N . GLU A 1 128 ? 65.609 58.323 38.531 1.00 12.50 130 GLU A N 1
ATOM 1026 C CA . GLU A 1 128 ? 66.828 57.632 38.951 1.00 12.84 130 GLU A CA 1
ATOM 1027 C C . GLU A 1 128 ? 66.886 57.289 40.467 1.00 12.05 130 GLU A C 1
ATOM 1028 O O . GLU A 1 128 ? 66.636 58.101 41.286 1.00 12.86 130 GLU A O 1
ATOM 1034 N N . LEU A 1 129 ? 67.290 56.078 40.776 1.00 11.45 131 LEU A N 1
ATOM 1035 C CA . LEU A 1 129 ? 67.473 55.694 42.202 1.00 10.00 131 LEU A CA 1
ATOM 1036 C C . LEU A 1 129 ? 68.587 56.526 42.787 1.00 12.82 131 LEU A C 1
ATOM 1037 O O . LEU A 1 129 ? 69.754 56.418 42.314 1.00 13.23 131 LEU A O 1
ATOM 1042 N N . THR A 1 130 ? 68.297 57.315 43.831 1.00 12.07 132 THR A N 1
ATOM 1043 C CA . THR A 1 130 ? 69.320 58.221 44.375 1.00 12.59 132 THR A CA 1
ATOM 1044 C C . THR A 1 130 ? 69.737 57.870 45.805 1.00 11.94 132 THR A C 1
ATOM 1045 O O . THR A 1 130 ? 70.865 58.120 46.217 1.00 12.90 132 THR A O 1
ATOM 1049 N N . GLN A 1 131 ? 68.822 57.290 46.566 1.00 11.75 133 GLN A N 1
ATOM 1050 C CA . GLN A 1 131 ? 69.148 56.884 47.941 1.00 12.80 133 GLN A CA 1
ATOM 1051 C C . GLN A 1 131 ? 68.127 55.842 48.441 1.00 11.38 133 GLN A C 1
ATOM 1052 O O . GLN A 1 131 ? 66.985 55.732 47.934 1.00 12.57 133 GLN A O 1
ATOM 1058 N N . ALA A 1 132 ? 68.563 54.995 49.341 1.00 10.23 134 ALA A N 1
ATOM 1059 C CA . ALA A 1 132 ? 67.610 54.066 49.969 1.00 10.66 134 ALA A CA 1
ATOM 1060 C C . ALA A 1 132 ? 67.985 53.930 51.415 1.00 9.39 134 ALA A C 1
ATOM 1061 O O . ALA A 1 132 ? 69.158 54.089 51.793 1.00 9.82 134 ALA A O 1
ATOM 1063 N N . ALA A 1 133 ? 67.018 53.556 52.242 1.00 8.43 135 ALA A N 1
ATOM 1064 C CA . ALA A 1 133 ? 67.266 53.474 53.691 1.00 8.78 135 ALA A CA 1
ATOM 1065 C C . ALA A 1 133 ? 66.519 52.287 54.240 1.00 8.95 135 ALA A C 1
ATOM 1066 O O . ALA A 1 133 ? 65.511 51.863 53.644 1.00 11.39 135 ALA A O 1
ATOM 1068 N N . THR A 1 134 ? 66.932 51.774 55.404 1.00 9.10 136 THR A N 1
ATOM 1069 C CA . THR A 1 134 ? 66.029 50.912 56.185 1.00 8.94 136 THR A CA 1
ATOM 1070 C C . THR A 1 134 ? 64.868 51.706 56.724 1.00 8.72 136 THR A C 1
ATOM 1071 O O . THR A 1 134 ? 64.979 52.930 56.932 1.00 8.89 136 THR A O 1
ATOM 1075 N N . ARG A 1 135 ? 63.719 51.028 56.866 1.00 7.72 137 ARG A N 1
ATOM 1076 C CA . ARG A 1 135 ? 62.589 51.670 57.534 1.00 8.33 137 ARG A CA 1
ATOM 1077 C C . ARG A 1 135 ? 63.015 52.031 58.946 1.00 9.07 137 ARG A C 1
ATOM 1078 O O . ARG A 1 135 ? 62.630 53.087 59.460 1.00 8.66 137 ARG A O 1
ATOM 1086 N N . GLY A 1 136 ? 63.693 51.114 59.618 1.00 9.99 138 GLY A N 1
ATOM 1087 C CA . GLY A 1 136 ? 64.118 51.424 61.012 1.00 11.25 138 GLY A CA 1
ATOM 1088 C C . GLY A 1 136 ? 62.891 51.391 61.893 1.00 12.35 138 GLY A C 1
ATOM 1089 O O . GLY A 1 136 ? 62.146 50.394 61.876 1.00 12.55 138 GLY A O 1
ATOM 1090 N N . ASP A 1 137 ? 62.643 52.488 62.629 1.00 12.19 139 ASP A N 1
ATOM 1091 C CA . ASP A 1 137 ? 61.463 52.542 63.483 1.00 13.15 139 ASP A CA 1
ATOM 1092 C C . ASP A 1 137 ? 60.337 53.364 62.813 1.00 12.42 139 ASP A C 1
ATOM 1093 O O . ASP A 1 137 ? 59.322 53.701 63.490 1.00 13.06 139 ASP A O 1
ATOM 1098 N N . GLY A 1 138 ? 60.507 53.728 61.517 1.00 10.95 140 GLY A N 1
ATOM 1099 C CA . GLY A 1 138 ? 59.505 54.472 60.742 1.00 11.78 140 GLY A CA 1
ATOM 1100 C C . GLY A 1 138 ? 59.863 55.945 60.766 1.00 11.54 140 GLY A C 1
ATOM 1101 O O . GLY A 1 138 ? 59.367 56.729 59.978 1.00 10.50 140 GLY A O 1
ATOM 1102 N N . THR A 1 139 ? 60.777 56.306 61.670 1.00 11.77 141 THR A N 1
ATOM 1103 C CA . THR A 1 139 ? 61.224 57.736 61.772 1.00 11.60 141 THR A CA 1
ATOM 1104 C C . THR A 1 139 ? 62.700 57.927 61.367 1.00 10.65 141 THR A C 1
ATOM 1105 O O . THR A 1 139 ? 63.009 58.863 60.656 1.00 11.43 141 THR A O 1
ATOM 1109 N N . THR A 1 140 ? 63.571 57.038 61.873 1.00 11.62 142 THR A N 1
ATOM 1110 C CA . THR A 1 140 ? 64.970 57.039 61.567 1.00 12.32 142 THR A CA 1
ATOM 1111 C C . THR A 1 140 ? 65.374 55.623 61.127 1.00 11.84 142 THR A C 1
ATOM 1112 O O . THR A 1 140 ? 64.918 54.615 61.677 1.00 12.81 142 THR A O 1
ATOM 1116 N N . GLY A 1 141 ? 66.266 55.576 60.139 1.00 12.68 143 GLY A N 1
ATOM 1117 C CA . GLY A 1 141 ? 66.835 54.330 59.641 1.00 11.48 143 GLY A CA 1
ATOM 1118 C C . GLY A 1 141 ? 68.292 54.524 59.303 1.00 11.17 143 GLY A C 1
ATOM 1119 O O . GLY A 1 141 ? 68.950 55.419 59.851 1.00 11.83 143 GLY A O 1
ATOM 1120 N N . GLU A 1 142 ? 68.834 53.615 58.500 1.00 10.18 144 GLU A N 1
ATOM 1121 C CA . GLU A 1 142 ? 70.212 53.683 58.040 1.00 10.30 144 GLU A CA 1
ATOM 1122 C C . GLU A 1 142 ? 70.318 53.725 56.545 1.00 10.58 144 GLU A C 1
ATOM 1123 O O . GLU A 1 142 ? 69.484 53.154 55.844 1.00 11.73 144 GLU A O 1
ATOM 1129 N N . ASP A 1 143 ? 71.389 54.361 56.059 1.00 11.00 145 ASP A N 1
ATOM 1130 C CA . ASP A 1 143 ? 71.514 54.547 54.596 1.00 9.30 145 ASP A CA 1
ATOM 1131 C C . ASP A 1 143 ? 72.129 53.304 54.009 1.00 11.05 145 ASP A C 1
ATOM 1132 O O . ASP A 1 143 ? 73.302 52.989 54.264 1.00 12.43 145 ASP A O 1
ATOM 1137 N N . ILE A 1 144 ? 71.327 52.582 53.232 1.00 9.13 146 ILE A N 1
ATOM 1138 C CA . ILE A 1 144 ? 71.741 51.292 52.648 1.00 9.62 146 ILE A CA 1
ATOM 1139 C C . ILE A 1 144 ? 71.657 51.384 51.100 1.00 10.09 146 ILE A C 1
ATOM 1140 O O . ILE A 1 144 ? 71.484 50.400 50.420 1.00 9.70 146 ILE A O 1
ATOM 1145 N N . THR A 1 145 ? 71.857 52.572 50.592 1.00 10.32 147 THR A N 1
ATOM 1146 C CA . THR A 1 145 ? 71.760 52.829 49.147 1.00 9.37 147 THR A CA 1
ATOM 1147 C C . THR A 1 145 ? 72.652 51.855 48.369 1.00 10.27 147 THR A C 1
ATOM 1148 O O . THR A 1 145 ? 72.195 51.255 47.386 1.00 8.94 147 THR A O 1
ATOM 1152 N N . ALA A 1 146 ? 73.929 51.771 48.743 1.00 11.10 148 ALA A N 1
ATOM 1153 C CA . ALA A 1 146 ? 74.858 50.893 47.987 1.00 10.73 148 ALA A CA 1
ATOM 1154 C C . ALA A 1 146 ? 74.396 49.424 48.034 1.00 10.64 148 ALA A C 1
ATOM 1155 O O . ALA A 1 146 ? 74.418 48.731 46.992 1.00 9.50 148 ALA A O 1
ATOM 1157 N N . ASN A 1 147 ? 73.913 48.944 49.173 1.00 8.31 149 ASN A N 1
ATOM 1158 C CA . ASN A 1 147 ? 73.408 47.574 49.197 1.00 7.32 149 ASN A CA 1
ATOM 1159 C C . ASN A 1 147 ? 72.145 47.395 48.336 1.00 8.94 149 ASN A C 1
ATOM 1160 O O . ASN A 1 147 ? 71.988 46.369 47.663 1.00 10.49 149 ASN A O 1
ATOM 1165 N N . ILE A 1 148 ? 71.211 48.330 48.443 1.00 6.35 150 ILE A N 1
ATOM 1166 C CA . ILE A 1 148 ? 69.934 48.207 47.713 1.00 7.74 150 ILE A CA 1
ATOM 1167 C C . ILE A 1 148 ? 70.239 48.221 46.189 1.00 7.72 150 ILE A C 1
ATOM 1168 O O . ILE A 1 148 ? 69.573 47.521 45.414 1.00 9.46 150 ILE A O 1
ATOM 1173 N N . ARG A 1 149 ? 71.215 49.037 45.773 1.00 10.22 151 ARG A N 1
ATOM 1174 C CA . ARG A 1 149 ? 71.563 49.051 44.329 1.00 8.63 151 ARG A CA 1
ATOM 1175 C C . ARG A 1 149 ? 71.980 47.674 43.790 1.00 10.31 151 ARG A C 1
ATOM 1176 O O . ARG A 1 149 ? 71.817 47.409 42.604 1.00 10.85 151 ARG A O 1
ATOM 1184 N N . THR A 1 150 ? 72.491 46.806 44.655 1.00 8.55 152 THR A N 1
ATOM 1185 C CA . THR A 1 150 ? 72.841 45.444 44.188 1.00 8.63 152 THR A CA 1
ATOM 1186 C C . THR A 1 150 ? 71.686 44.531 43.871 1.00 8.62 152 THR A C 1
ATOM 1187 O O . THR A 1 150 ? 71.922 43.452 43.217 1.00 9.57 152 THR A O 1
ATOM 1191 N N . ILE A 1 151 ? 70.471 44.821 44.383 1.00 6.78 153 ILE A N 1
ATOM 1192 C CA . ILE A 1 151 ? 69.409 43.891 44.317 1.00 9.07 153 ILE A CA 1
ATOM 1193 C C . ILE A 1 151 ? 68.881 43.761 42.863 1.00 7.80 153 ILE A C 1
ATOM 1194 O O . ILE A 1 151 ? 68.549 44.777 42.210 1.00 8.62 153 ILE A O 1
ATOM 1199 N N . ARG A 1 152 ? 68.910 42.529 42.316 1.00 8.75 154 ARG A N 1
ATOM 1200 C CA . ARG A 1 152 ? 68.648 42.461 40.878 1.00 8.18 154 ARG A CA 1
ATOM 1201 C C . ARG A 1 152 ? 67.264 42.964 40.403 1.00 9.79 154 ARG A C 1
ATOM 1202 O O . ARG A 1 152 ? 67.153 43.525 39.265 1.00 10.04 154 ARG A O 1
ATOM 1210 N N . ASN A 1 153 ? 66.235 42.772 41.222 1.00 8.70 155 ASN A N 1
ATOM 1211 C CA . ASN A 1 153 ? 64.896 43.233 40.798 1.00 10.20 155 ASN A CA 1
ATOM 1212 C C . ASN A 1 153 ? 64.561 44.643 41.204 1.00 9.56 155 ASN A C 1
ATOM 1213 O O . ASN A 1 153 ? 63.449 45.093 40.936 1.00 9.66 155 ASN A O 1
ATOM 1218 N N . VAL A 1 154 ? 65.555 45.351 41.720 1.00 9.43 156 VAL A N 1
ATOM 1219 C CA . VAL A 1 154 ? 65.370 46.784 41.983 1.00 7.50 156 VAL A CA 1
ATOM 1220 C C . VAL A 1 154 ? 65.920 47.617 40.823 1.00 8.50 156 VAL A C 1
ATOM 1221 O O . VAL A 1 154 ? 67.130 47.594 40.553 1.00 7.86 156 VAL A O 1
ATOM 1225 N N . PRO A 1 155 ? 65.037 48.311 40.093 1.00 8.98 157 PRO A N 1
ATOM 1226 C CA . PRO A 1 155 ? 65.574 49.091 38.955 1.00 9.94 157 PRO A CA 1
ATOM 1227 C C . PRO A 1 155 ? 66.403 50.308 39.379 1.00 8.96 157 PRO A C 1
ATOM 1228 O O . PRO A 1 155 ? 66.129 50.936 40.408 1.00 10.17 157 PRO A O 1
ATOM 1232 N N . LEU A 1 156 ? 67.471 50.603 38.656 1.00 9.60 158 LEU A N 1
ATOM 1233 C CA . LEU A 1 156 ? 68.252 51.813 38.945 1.00 10.49 158 LEU A CA 1
ATOM 1234 C C . LEU A 1 156 ? 67.577 53.053 38.293 1.00 11.79 158 LEU A C 1
ATOM 1235 O O . LEU A 1 156 ? 67.852 54.183 38.642 1.00 11.98 158 LEU A O 1
ATOM 1240 N N . GLN A 1 157 ? 66.745 52.773 37.300 1.00 12.82 159 GLN A N 1
ATOM 1241 C CA . GLN A 1 157 ? 66.008 53.770 36.522 1.00 14.36 159 GLN A CA 1
ATOM 1242 C C . GLN A 1 157 ? 64.593 53.226 36.351 1.00 12.92 159 GLN A C 1
ATOM 1243 O O . GLN A 1 157 ? 64.392 52.074 35.933 1.00 13.57 159 GLN A O 1
ATOM 1249 N N . LEU A 1 158 ? 63.597 54.047 36.712 1.00 13.02 160 LEU A N 1
ATOM 1250 C CA . LEU A 1 158 ? 62.191 53.663 36.493 1.00 11.79 160 LEU A CA 1
ATOM 1251 C C . LEU A 1 158 ? 61.868 53.473 34.966 1.00 12.92 160 LEU A C 1
ATOM 1252 O O . LEU A 1 158 ? 62.442 54.157 34.073 1.00 15.11 160 LEU A O 1
ATOM 1257 N N . LEU A 1 159 ? 61.011 52.523 34.692 1.00 11.02 161 LEU A N 1
ATOM 1258 C CA . LEU A 1 159 ? 60.609 52.154 33.330 1.00 12.86 161 LEU A CA 1
ATOM 1259 C C . LEU A 1 159 ? 59.453 53.086 32.888 1.00 14.71 161 LEU A C 1
ATOM 1260 O O . LEU A 1 159 ? 58.265 52.697 32.845 1.00 16.43 161 LEU A O 1
ATOM 1265 N N . THR A 1 160 ? 59.831 54.297 32.489 1.00 14.33 162 THR A N 1
ATOM 1266 C CA . THR A 1 160 ? 58.886 55.274 32.003 1.00 15.98 162 THR A CA 1
ATOM 1267 C C . THR A 1 160 ? 59.658 56.466 31.482 1.00 18.44 162 THR A C 1
ATOM 1268 O O . THR A 1 160 ? 60.699 56.836 32.035 1.00 16.93 162 THR A O 1
ATOM 1272 N N . ASP A 1 161 ? 59.149 57.078 30.404 1.00 19.25 163 ASP A N 1
ATOM 1273 C CA . ASP A 1 161 ? 59.755 58.325 29.929 1.00 21.97 163 ASP A CA 1
ATOM 1274 C C . ASP A 1 161 ? 59.263 59.535 30.682 1.00 21.11 163 ASP A C 1
ATOM 1275 O O . ASP A 1 161 ? 59.793 60.642 30.492 1.00 22.45 163 ASP A O 1
ATOM 1280 N N . ASN A 1 162 ? 58.245 59.348 31.537 1.00 20.49 164 ASN A N 1
ATOM 1281 C CA . ASN A 1 162 ? 57.739 60.463 32.335 1.00 20.74 164 ASN A CA 1
ATOM 1282 C C . ASN A 1 162 ? 57.702 60.153 33.824 1.00 19.02 164 ASN A C 1
ATOM 1283 O O . ASN A 1 162 ? 56.623 60.154 34.414 1.00 18.17 164 ASN A O 1
ATOM 1288 N N . PRO A 1 163 ? 58.883 59.952 34.438 1.00 16.95 165 PRO A N 1
ATOM 1289 C CA . PRO A 1 163 ? 58.925 59.526 35.848 1.00 15.74 165 PRO A CA 1
ATOM 1290 C C . PRO A 1 163 ? 58.470 60.702 36.761 1.00 15.61 165 PRO A C 1
ATOM 1291 O O . PRO A 1 163 ? 58.673 61.892 36.406 1.00 15.64 165 PRO A O 1
ATOM 1295 N N . PRO A 1 164 ? 57.885 60.414 37.958 1.00 15.22 166 PRO A N 1
ATOM 1296 C CA . PRO A 1 164 ? 57.633 61.480 38.890 1.00 14.20 166 PRO A CA 1
ATOM 1297 C C . PRO A 1 164 ? 58.903 62.311 39.184 1.00 14.17 166 PRO A C 1
ATOM 1298 O O . PRO A 1 164 ? 60.046 61.799 39.071 1.00 14.01 166 PRO A O 1
ATOM 1302 N N . ALA A 1 165 ? 58.715 63.571 39.587 1.00 14.79 167 ALA A N 1
ATOM 1303 C CA . ALA A 1 165 ? 59.833 64.365 40.052 1.00 14.42 167 ALA A CA 1
ATOM 1304 C C . ALA A 1 165 ? 60.531 63.641 41.193 1.00 14.33 167 ALA A C 1
ATOM 1305 O O . ALA A 1 165 ? 61.765 63.567 41.239 1.00 14.09 167 ALA A O 1
ATOM 1307 N N . ARG A 1 166 ? 59.753 63.117 42.127 1.00 13.60 168 ARG A N 1
ATOM 1308 C CA . ARG A 1 166 ? 60.408 62.290 43.199 1.00 12.52 168 ARG A CA 1
ATOM 1309 C C . ARG A 1 166 ? 59.417 61.200 43.619 1.00 11.60 168 ARG A C 1
ATOM 1310 O O . ARG A 1 166 ? 58.240 61.500 43.734 1.00 12.92 168 ARG A O 1
ATOM 1318 N N . LEU A 1 167 ? 59.902 59.976 43.868 1.00 10.00 169 LEU A N 1
ATOM 1319 C CA . LEU A 1 167 ? 59.004 58.883 44.194 1.00 9.68 169 LEU A CA 1
ATOM 1320 C C . LEU A 1 167 ? 59.728 58.037 45.217 1.00 9.12 169 LEU A C 1
ATOM 1321 O O . LEU A 1 167 ? 60.807 57.536 44.952 1.00 10.74 169 LEU A O 1
ATOM 1326 N N . GLU A 1 168 ? 59.072 57.895 46.385 1.00 8.44 170 GLU A N 1
ATOM 1327 C CA . GLU A 1 168 ? 59.592 57.009 47.404 1.00 8.78 170 GLU A CA 1
ATOM 1328 C C . GLU A 1 168 ? 58.842 55.680 47.420 1.00 7.38 170 GLU A C 1
ATOM 1329 O O . GLU A 1 168 ? 57.627 55.650 47.695 1.00 8.14 170 GLU A O 1
ATOM 1335 N N . VAL A 1 169 ? 59.540 54.591 47.073 1.00 6.27 171 VAL A N 1
ATOM 1336 C CA . VAL A 1 169 ? 58.945 53.261 46.999 1.00 6.17 171 VAL A CA 1
ATOM 1337 C C . VAL A 1 169 ? 59.250 52.573 48.361 1.00 6.65 171 VAL A C 1
ATOM 1338 O O . VAL A 1 169 ? 60.403 52.481 48.739 1.00 9.58 171 VAL A O 1
ATOM 1342 N N . ARG A 1 170 ? 58.216 52.078 49.035 1.00 6.84 172 ARG A N 1
ATOM 1343 C CA . ARG A 1 170 ? 58.395 51.379 50.345 1.00 6.90 172 ARG A CA 1
ATOM 1344 C C . ARG A 1 170 ? 58.152 49.865 50.097 1.00 7.57 172 ARG A C 1
ATOM 1345 O O . ARG A 1 170 ? 57.174 49.462 49.420 1.00 9.28 172 ARG A O 1
ATOM 1353 N N . GLY A 1 171 ? 58.969 49.033 50.703 1.00 7.07 173 GLY A N 1
ATOM 1354 C CA . GLY A 1 171 ? 58.799 47.598 50.388 1.00 6.96 173 GLY A CA 1
ATOM 1355 C C . GLY A 1 171 ? 59.518 46.780 51.465 1.00 8.97 173 GLY A C 1
ATOM 1356 O O . GLY A 1 171 ? 60.098 47.328 52.431 1.00 9.09 173 GLY A O 1
ATOM 1357 N N . GLU A 1 172 ? 59.533 45.455 51.241 1.00 8.06 174 GLU A N 1
ATOM 1358 C CA . GLU A 1 172 ? 60.213 44.501 52.092 1.00 6.91 174 GLU A CA 1
ATOM 1359 C C . GLU A 1 172 ? 61.276 43.809 51.177 1.00 7.48 174 GLU A C 1
ATOM 1360 O O . GLU A 1 172 ? 60.970 43.412 50.032 1.00 8.16 174 GLU A O 1
ATOM 1366 N N . VAL A 1 173 ? 62.481 43.686 51.702 1.00 7.75 175 VAL A N 1
ATOM 1367 C CA . VAL A 1 173 ? 63.528 42.896 51.054 1.00 7.52 175 VAL A CA 1
ATOM 1368 C C . VAL A 1 173 ? 63.649 41.595 51.803 1.00 7.96 175 VAL A C 1
ATOM 1369 O O . VAL A 1 173 ? 63.724 41.552 53.054 1.00 9.20 175 VAL A O 1
ATOM 1373 N N . PHE A 1 174 ? 63.589 40.517 51.025 1.00 6.57 176 PHE A N 1
ATOM 1374 C CA . PHE A 1 174 ? 63.661 39.177 51.579 1.00 7.60 176 PHE A CA 1
ATOM 1375 C C . PHE A 1 174 ? 64.608 38.249 50.783 1.00 8.61 176 PHE A C 1
ATOM 1376 O O . PHE A 1 174 ? 65.099 38.621 49.719 1.00 7.83 176 PHE A O 1
ATOM 1384 N N . MET A 1 175 ? 64.853 37.034 51.294 1.00 8.60 177 MET A N 1
ATOM 1385 C CA . MET A 1 175 ? 65.738 36.085 50.618 1.00 8.14 177 MET A CA 1
ATOM 1386 C C . MET A 1 175 ? 64.984 34.748 50.519 1.00 10.46 177 MET A C 1
ATOM 1387 O O . MET A 1 175 ? 64.684 34.082 51.558 1.00 9.94 177 MET A O 1
ATOM 1392 N N . PRO A 1 176 ? 64.674 34.346 49.291 1.00 10.58 178 PRO A N 1
ATOM 1393 C CA . PRO A 1 176 ? 63.940 33.107 49.073 1.00 10.01 178 PRO A CA 1
ATOM 1394 C C . PRO A 1 176 ? 64.710 31.906 49.626 1.00 9.08 178 PRO A C 1
ATOM 1395 O O . PRO A 1 176 ? 65.959 31.950 49.805 1.00 9.41 178 PRO A O 1
ATOM 1399 N N . HIS A 1 177 ? 63.964 30.844 49.881 1.00 10.46 179 HIS A N 1
ATOM 1400 C CA . HIS A 1 177 ? 64.555 29.640 50.476 1.00 9.20 179 HIS A CA 1
ATOM 1401 C C . HIS A 1 177 ? 65.797 29.086 49.722 1.00 10.56 179 HIS A C 1
ATOM 1402 O O . HIS A 1 177 ? 66.792 28.742 50.341 1.00 7.92 179 HIS A O 1
ATOM 1409 N N . ALA A 1 178 ? 65.723 28.990 48.390 1.00 11.23 180 ALA A N 1
ATOM 1410 C CA . ALA A 1 178 ? 66.827 28.351 47.718 1.00 11.20 180 ALA A CA 1
ATOM 1411 C C . ALA A 1 178 ? 68.155 29.124 47.898 1.00 11.52 180 ALA A C 1
ATOM 1412 O O . ALA A 1 178 ? 69.198 28.509 48.144 1.00 10.71 180 ALA A O 1
ATOM 1414 N N . GLY A 1 179 ? 68.097 30.448 47.739 1.00 10.94 181 GLY A N 1
ATOM 1415 C CA . GLY A 1 179 ? 69.221 31.318 48.025 1.00 10.26 181 GLY A CA 1
ATOM 1416 C C . GLY A 1 179 ? 69.708 31.234 49.439 1.00 9.96 181 GLY A C 1
ATOM 1417 O O . GLY A 1 179 ? 70.930 31.247 49.689 1.00 11.23 181 GLY A O 1
ATOM 1418 N N . PHE A 1 180 ? 68.757 31.186 50.362 1.00 8.11 182 PHE A N 1
ATOM 1419 C CA . PHE A 1 180 ? 69.098 31.110 51.783 1.00 8.19 182 PHE A CA 1
ATOM 1420 C C . PHE A 1 180 ? 69.858 29.801 52.043 1.00 8.40 182 PHE A C 1
ATOM 1421 O O . PHE A 1 180 ? 70.896 29.798 52.715 1.00 8.60 182 PHE A O 1
ATOM 1429 N N . GLU A 1 181 ? 69.369 28.702 51.482 1.00 10.41 183 GLU A N 1
ATOM 1430 C CA . GLU A 1 181 ? 70.040 27.407 51.735 1.00 11.18 183 GLU A CA 1
ATOM 1431 C C . GLU A 1 181 ? 71.448 27.422 51.127 1.00 12.43 183 GLU A C 1
ATOM 1432 O O . GLU A 1 181 ? 72.386 26.978 51.777 1.00 11.40 183 GLU A O 1
ATOM 1438 N N . ARG A 1 182 ? 71.581 27.976 49.929 1.00 11.73 184 ARG A N 1
ATOM 1439 C CA . ARG A 1 182 ? 72.969 28.147 49.274 1.00 12.96 184 ARG A CA 1
ATOM 1440 C C . ARG A 1 182 ? 73.926 29.006 50.106 1.00 12.52 184 ARG A C 1
ATOM 1441 O O . ARG A 1 182 ? 75.130 28.706 50.209 1.00 11.67 184 ARG A O 1
ATOM 1449 N N . LEU A 1 183 ? 73.393 30.057 50.730 1.00 12.31 185 LEU A N 1
ATOM 1450 C CA . LEU A 1 183 ? 74.204 30.951 51.519 1.00 11.53 185 LEU A CA 1
ATOM 1451 C C . LEU A 1 183 ? 74.717 30.191 52.764 1.00 11.71 185 LEU A C 1
ATOM 1452 O O . LEU A 1 183 ? 75.919 30.283 53.139 1.00 11.13 185 LEU A O 1
ATOM 1457 N N . ASN A 1 184 ? 73.790 29.514 53.456 1.00 10.50 186 ASN A N 1
ATOM 1458 C CA . ASN A 1 184 ? 74.197 28.782 54.647 1.00 11.32 186 ASN A CA 1
ATOM 1459 C C . ASN A 1 184 ? 75.228 27.675 54.365 1.00 13.51 186 ASN A C 1
ATOM 1460 O O . ASN A 1 184 ? 76.211 27.474 55.117 1.00 14.00 186 ASN A O 1
ATOM 1465 N N . LYS A 1 185 ? 75.053 27.001 53.212 1.00 13.44 187 LYS A N 1
ATOM 1466 C CA . LYS A 1 185 ? 76.021 26.001 52.761 1.00 14.15 187 LYS A CA 1
ATOM 1467 C C . LYS A 1 185 ? 77.386 26.598 52.469 1.00 12.70 187 LYS A C 1
ATOM 1468 O O . LYS A 1 185 ? 78.387 26.031 52.927 1.00 13.94 187 LYS A O 1
ATOM 1474 N N . TYR A 1 186 ? 77.420 27.724 51.742 1.00 12.83 188 TYR A N 1
ATOM 1475 C CA . TYR A 1 186 ? 78.671 28.469 51.450 1.00 13.19 188 TYR A CA 1
ATOM 1476 C C . TYR A 1 186 ? 79.346 28.892 52.782 1.00 13.85 188 TYR A C 1
ATOM 1477 O O . TYR A 1 186 ? 80.546 28.640 53.027 1.00 14.90 188 TYR A O 1
ATOM 1486 N N . ALA A 1 187 ? 78.544 29.435 53.710 1.00 12.17 189 ALA A N 1
ATOM 1487 C CA . ALA A 1 187 ? 79.117 29.939 54.959 1.00 13.71 189 ALA A CA 1
ATOM 1488 C C . ALA A 1 187 ? 79.731 28.820 55.766 1.00 14.92 189 ALA A C 1
ATOM 1489 O O . ALA A 1 187 ? 80.834 28.929 56.255 1.00 14.98 189 ALA A O 1
ATOM 1491 N N . LEU A 1 188 ? 79.017 27.716 55.923 1.00 16.73 190 LEU A N 1
ATOM 1492 C CA . LEU A 1 188 ? 79.651 26.603 56.650 1.00 18.31 190 LEU A CA 1
ATOM 1493 C C . LEU A 1 188 ? 80.930 26.096 56.033 1.00 20.28 190 LEU A C 1
ATOM 1494 O O . LEU A 1 188 ? 81.881 25.784 56.786 1.00 18.99 190 LEU A O 1
ATOM 1499 N N . GLU A 1 189 ? 80.970 26.017 54.700 1.00 20.79 191 GLU A N 1
ATOM 1500 C CA . GLU A 1 189 ? 82.190 25.558 54.024 1.00 22.08 191 GLU A CA 1
ATOM 1501 C C . GLU A 1 189 ? 83.367 26.453 54.314 1.00 21.97 191 GLU A C 1
ATOM 1502 O O . GLU A 1 189 ? 84.511 25.957 54.297 1.00 23.32 191 GLU A O 1
ATOM 1508 N N . HIS A 1 190 ? 83.122 27.758 54.521 1.00 18.03 192 HIS A N 1
ATOM 1509 C CA . HIS A 1 190 ? 84.165 28.735 54.729 1.00 16.09 192 HIS A CA 1
ATOM 1510 C C . HIS A 1 190 ? 84.306 29.073 56.223 1.00 14.55 192 HIS A C 1
ATOM 1511 O O . HIS A 1 190 ? 85.055 29.996 56.576 1.00 15.12 192 HIS A O 1
ATOM 1518 N N . ASN A 1 191 ? 83.604 28.308 57.079 1.00 13.57 193 ASN A N 1
ATOM 1519 C CA . ASN A 1 191 ? 83.540 28.638 58.537 1.00 14.08 193 ASN A CA 1
ATOM 1520 C C . ASN A 1 191 ? 83.218 30.097 58.827 1.00 13.38 193 ASN A C 1
ATOM 1521 O O . ASN A 1 191 ? 83.802 30.706 59.748 1.00 13.72 193 ASN A O 1
ATOM 1526 N N . GLU A 1 192 ? 82.283 30.657 58.042 1.00 12.53 194 GLU A N 1
ATOM 1527 C CA . GLU A 1 192 ? 81.784 31.998 58.298 1.00 12.47 194 GLU A CA 1
ATOM 1528 C C . GLU A 1 192 ? 80.392 31.886 58.936 1.00 11.84 194 GLU A C 1
ATOM 1529 O O . GLU A 1 192 ? 79.760 30.816 58.845 1.00 8.44 194 GLU A O 1
ATOM 1535 N N . LYS A 1 193 ? 79.913 32.987 59.537 1.00 11.18 195 LYS A N 1
ATOM 1536 C CA . LYS A 1 193 ? 78.661 32.914 60.334 1.00 11.97 195 LYS A CA 1
ATOM 1537 C C . LYS A 1 193 ? 77.483 32.511 59.397 1.00 12.52 195 LYS A C 1
ATOM 1538 O O . LYS A 1 193 ? 77.416 33.032 58.269 1.00 12.05 195 LYS A O 1
ATOM 1544 N N . THR A 1 194 ? 76.588 31.634 59.869 1.00 11.75 196 THR A N 1
ATOM 1545 C CA . THR A 1 194 ? 75.377 31.212 59.132 1.00 12.19 196 THR A CA 1
ATOM 1546 C C . THR A 1 194 ? 74.187 32.032 59.688 1.00 12.06 196 THR A C 1
ATOM 1547 O O . THR A 1 194 ? 74.340 32.899 60.601 1.00 11.86 196 THR A O 1
ATOM 1551 N N . PHE A 1 195 ? 73.010 31.776 59.156 1.00 11.47 197 PHE A N 1
ATOM 1552 C CA . PHE A 1 195 ? 71.808 32.507 59.536 1.00 11.85 197 PHE A CA 1
ATOM 1553 C C . PHE A 1 195 ? 70.776 31.526 59.997 1.00 12.18 197 PHE A C 1
ATOM 1554 O O . PHE A 1 195 ? 70.611 30.466 59.414 1.00 11.00 197 PHE A O 1
ATOM 1562 N N . ALA A 1 196 ? 70.054 31.884 61.068 1.00 10.30 198 ALA A N 1
ATOM 1563 C CA . ALA A 1 196 ? 69.038 31.011 61.639 1.00 11.61 198 ALA A CA 1
ATOM 1564 C C . ALA A 1 196 ? 67.779 30.919 60.760 1.00 11.83 198 ALA A C 1
ATOM 1565 O O . ALA A 1 196 ? 67.092 29.918 60.845 1.00 14.78 198 ALA A O 1
ATOM 1567 N N . ASN A 1 197 ? 67.410 31.973 60.012 1.00 10.64 199 ASN A N 1
ATOM 1568 C CA . ASN A 1 197 ? 66.225 31.888 59.164 1.00 9.37 199 ASN A CA 1
ATOM 1569 C C . ASN A 1 197 ? 66.372 32.956 58.044 1.00 9.14 199 ASN A C 1
ATOM 1570 O O . ASN A 1 197 ? 67.265 33.854 58.097 1.00 9.87 199 ASN A O 1
ATOM 1575 N N . PRO A 1 198 ? 65.521 32.849 57.020 1.00 10.45 200 PRO A N 1
ATOM 1576 C CA . PRO A 1 198 ? 65.676 33.777 55.890 1.00 8.70 200 PRO A CA 1
ATOM 1577 C C . PRO A 1 198 ? 65.481 35.237 56.309 1.00 9.16 200 PRO A C 1
ATOM 1578 O O . PRO A 1 198 ? 66.139 36.124 55.701 1.00 8.76 200 PRO A O 1
ATOM 1582 N N . ARG A 1 199 ? 64.582 35.503 57.270 1.00 7.72 201 ARG A N 1
ATOM 1583 C CA . ARG A 1 199 ? 64.366 36.911 57.703 1.00 8.30 201 ARG A CA 1
ATOM 1584 C C . ARG A 1 199 ? 65.713 37.534 58.176 1.00 8.63 201 ARG A C 1
ATOM 1585 O O . ARG A 1 199 ? 66.136 38.610 57.743 1.00 11.02 201 ARG A O 1
ATOM 1593 N N . ASN A 1 200 ? 66.401 36.828 59.065 1.00 9.42 202 ASN A N 1
ATOM 1594 C CA . ASN A 1 200 ? 67.687 37.311 59.566 1.00 9.39 202 ASN A CA 1
ATOM 1595 C C . ASN A 1 200 ? 68.764 37.347 58.511 1.00 10.00 202 ASN A C 1
ATOM 1596 O O . ASN A 1 200 ? 69.608 38.267 58.502 1.00 10.50 202 ASN A O 1
ATOM 1601 N N . ALA A 1 201 ? 68.771 36.373 57.595 1.00 9.45 203 ALA A N 1
ATOM 1602 C CA . ALA A 1 201 ? 69.687 36.449 56.408 1.00 8.82 203 ALA A CA 1
ATOM 1603 C C . ALA A 1 201 ? 69.490 37.754 55.564 1.00 8.72 203 ALA A C 1
ATOM 1604 O O . ALA A 1 201 ? 70.468 38.395 55.119 1.00 9.09 203 ALA A O 1
ATOM 1606 N N . ALA A 1 202 ? 68.233 38.171 55.382 1.00 8.33 204 ALA A N 1
ATOM 1607 C CA . ALA A 1 202 ? 67.918 39.378 54.585 1.00 9.47 204 ALA A CA 1
ATOM 1608 C C . ALA A 1 202 ? 68.374 40.577 55.391 1.00 10.20 204 ALA A C 1
ATOM 1609 O O . ALA A 1 202 ? 69.059 41.455 54.854 1.00 9.97 204 ALA A O 1
ATOM 1611 N N . ALA A 1 203 ? 68.000 40.623 56.685 1.00 9.82 205 ALA A N 1
ATOM 1612 C CA . ALA A 1 203 ? 68.452 41.775 57.514 1.00 12.14 205 ALA A CA 1
ATOM 1613 C C . ALA A 1 203 ? 69.984 41.839 57.601 1.00 12.16 205 ALA A C 1
ATOM 1614 O O . ALA A 1 203 ? 70.586 42.878 57.466 1.00 13.06 205 ALA A O 1
ATOM 1616 N N . GLY A 1 204 ? 70.640 40.713 57.793 1.00 9.63 206 GLY A N 1
ATOM 1617 C CA . GLY A 1 204 ? 72.102 40.741 57.991 1.00 10.21 206 GLY A CA 1
ATOM 1618 C C . GLY A 1 204 ? 72.790 41.122 56.683 1.00 9.81 206 GLY A C 1
ATOM 1619 O O . GLY A 1 204 ? 73.794 41.845 56.693 1.00 10.66 206 GLY A O 1
ATOM 1620 N N . SER A 1 205 ? 72.283 40.582 55.561 1.00 10.34 207 SER A N 1
ATOM 1621 C CA . SER A 1 205 ? 72.821 40.966 54.231 1.00 9.07 207 SER A CA 1
ATOM 1622 C C . SER A 1 205 ? 72.705 42.478 53.931 1.00 10.58 207 SER A C 1
ATOM 1623 O O . SER A 1 205 ? 73.602 43.064 53.358 1.00 9.84 207 SER A O 1
ATOM 1626 N N . LEU A 1 206 ? 71.618 43.113 54.341 1.00 10.26 208 LEU A N 1
ATOM 1627 C CA . LEU A 1 206 ? 71.400 44.546 54.068 1.00 10.07 208 LEU A CA 1
ATOM 1628 C C . LEU A 1 206 ? 72.287 45.416 54.987 1.00 12.58 208 LEU A C 1
ATOM 1629 O O . LEU A 1 206 ? 72.402 46.630 54.777 1.00 13.98 208 LEU A O 1
ATOM 1634 N N . ARG A 1 207 ? 72.864 44.805 56.019 1.00 12.72 209 ARG A N 1
ATOM 1635 C CA . ARG A 1 207 ? 73.811 45.536 56.894 1.00 14.75 209 ARG A CA 1
ATOM 1636 C C . ARG A 1 207 ? 75.242 45.075 56.643 1.00 13.70 209 ARG A C 1
ATOM 1637 O O . ARG A 1 207 ? 76.158 45.225 57.498 1.00 13.99 209 ARG A O 1
ATOM 1645 N N . GLN A 1 208 ? 75.445 44.501 55.459 1.00 12.38 210 GLN A N 1
ATOM 1646 C CA . GLN A 1 208 ? 76.793 44.111 55.052 1.00 13.21 210 GLN A CA 1
ATOM 1647 C C . GLN A 1 208 ? 77.500 45.379 54.577 1.00 14.85 210 GLN A C 1
ATOM 1648 O O . GLN A 1 208 ? 76.985 46.085 53.696 1.00 14.96 210 GLN A O 1
ATOM 1654 N N . LEU A 1 209 ? 78.671 45.689 55.116 1.00 14.35 211 LEU A N 1
ATOM 1655 C CA . LEU A 1 209 ? 79.348 46.939 54.715 1.00 14.02 211 LEU A CA 1
ATOM 1656 C C . LEU A 1 209 ? 79.881 46.903 53.263 1.00 13.20 211 LEU A C 1
ATOM 1657 O O . LEU A 1 209 ? 80.027 47.969 52.613 1.00 11.95 211 LEU A O 1
ATOM 1662 N N . ASP A 1 210 ? 80.186 45.731 52.762 1.00 13.15 212 ASP A N 1
ATOM 1663 C CA . ASP A 1 210 ? 80.860 45.623 51.446 1.00 13.02 212 ASP A CA 1
ATOM 1664 C C . ASP A 1 210 ? 79.810 45.222 50.367 1.00 12.34 212 ASP A C 1
ATOM 1665 O O . ASP A 1 210 ? 79.333 44.063 50.412 1.00 10.74 212 ASP A O 1
AT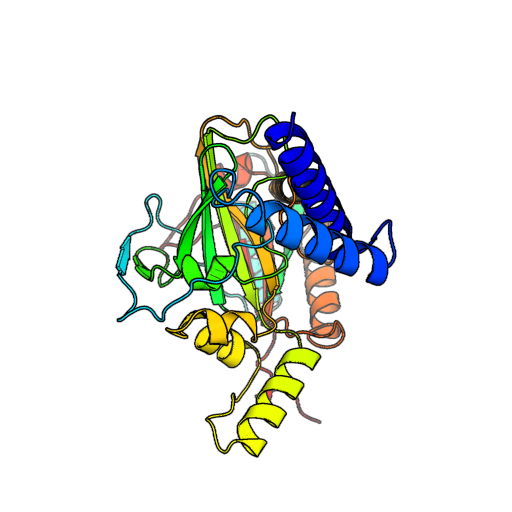OM 1670 N N . PRO A 1 211 ? 79.499 46.130 49.430 1.00 11.30 213 PRO A N 1
ATOM 1671 C CA . PRO A 1 211 ? 78.359 45.794 48.577 1.00 12.62 213 PRO A CA 1
ATOM 1672 C C . PRO A 1 211 ? 78.766 44.696 47.584 1.00 12.37 213 PRO A C 1
ATOM 1673 O O . PRO A 1 211 ? 77.885 44.075 46.961 1.00 11.88 213 PRO A O 1
ATOM 1677 N N . ASN A 1 212 ? 80.064 44.401 47.477 1.00 12.16 214 ASN A N 1
ATOM 1678 C CA . ASN A 1 212 ? 80.506 43.229 46.682 1.00 10.01 214 ASN A CA 1
ATOM 1679 C C . ASN A 1 212 ? 80.031 41.892 47.319 1.00 11.81 214 ASN A C 1
ATOM 1680 O O . ASN A 1 212 ? 79.818 40.912 46.625 1.00 14.02 214 ASN A O 1
ATOM 1685 N N . ILE A 1 213 ? 79.959 41.881 48.644 1.00 11.32 215 ILE A N 1
ATOM 1686 C CA . ILE A 1 213 ? 79.397 40.749 49.373 1.00 12.18 215 ILE A CA 1
ATOM 1687 C C . ILE A 1 213 ? 77.850 40.766 49.225 1.00 11.38 215 ILE A C 1
ATOM 1688 O O . ILE A 1 213 ? 77.263 39.769 48.918 1.00 10.60 215 ILE A O 1
ATOM 1693 N N . THR A 1 214 ? 77.229 41.931 49.377 1.00 11.22 216 THR A N 1
ATOM 1694 C CA . THR A 1 214 ? 75.772 42.025 49.332 1.00 9.42 216 THR A CA 1
ATOM 1695 C C . THR A 1 214 ? 75.267 41.580 47.967 1.00 9.52 216 THR A C 1
ATOM 1696 O O . THR A 1 214 ? 74.199 40.956 47.861 1.00 7.47 216 THR A O 1
ATOM 1700 N N . SER A 1 215 ? 76.049 41.826 46.922 1.00 8.54 217 SER A N 1
ATOM 1701 C CA . SER A 1 215 ? 75.571 41.520 45.562 1.00 9.88 217 SER A CA 1
ATOM 1702 C C . SER A 1 215 ? 75.453 40.026 45.404 1.00 10.69 217 SER A C 1
ATOM 1703 O O . SER A 1 215 ? 74.660 39.506 44.628 1.00 12.02 217 SER A O 1
ATOM 1706 N N . LYS A 1 216 ? 76.329 39.324 46.119 1.00 13.08 218 LYS A N 1
ATOM 1707 C CA . LYS A 1 216 ? 76.276 37.850 46.144 1.00 13.35 218 LYS A CA 1
ATOM 1708 C C . LYS A 1 216 ? 75.172 37.238 47.010 1.00 12.34 218 LYS A C 1
ATOM 1709 O O . LYS A 1 216 ? 75.012 36.001 47.012 1.00 13.39 218 LYS A O 1
ATOM 1715 N N . ARG A 1 217 ? 74.456 38.073 47.745 1.00 12.30 219 ARG A N 1
ATOM 1716 C CA . ARG A 1 217 ? 73.314 37.656 48.546 1.00 11.23 219 ARG A CA 1
ATOM 1717 C C . ARG A 1 217 ? 72.035 37.745 47.721 1.00 10.83 219 ARG A C 1
ATOM 1718 O O . ARG A 1 217 ? 71.712 38.808 47.158 1.00 10.57 219 ARG A O 1
ATOM 1726 N N . PRO A 1 218 ? 71.300 36.624 47.645 1.00 10.66 220 PRO A N 1
ATOM 1727 C CA . PRO A 1 218 ? 70.177 36.585 46.683 1.00 9.82 220 PRO A CA 1
ATOM 1728 C C . PRO A 1 218 ? 68.883 37.251 47.259 1.00 10.12 220 PRO A C 1
ATOM 1729 O O . PRO A 1 218 ? 67.909 36.580 47.610 1.00 10.92 220 PRO A O 1
ATOM 1733 N N . LEU A 1 219 ? 68.910 38.582 47.332 1.00 9.42 221 LEU A N 1
ATOM 1734 C CA . LEU A 1 219 ? 67.833 39.412 47.864 1.00 7.63 221 LEU A CA 1
ATOM 1735 C C . LEU A 1 219 ? 66.899 39.827 46.789 1.00 8.07 221 LEU A C 1
ATOM 1736 O O . LEU A 1 219 ? 67.314 39.909 45.613 1.00 8.46 221 LEU A O 1
ATOM 1741 N N . VAL A 1 220 ? 65.637 39.981 47.207 1.00 6.80 222 VAL A N 1
ATOM 1742 C CA . VAL A 1 220 ? 64.513 40.312 46.333 1.00 8.23 222 VAL A CA 1
ATOM 1743 C C . VAL A 1 220 ? 63.674 41.397 47.026 1.00 7.99 222 VAL A C 1
ATOM 1744 O O . VAL A 1 220 ? 63.374 41.262 48.237 1.00 8.87 222 VAL A O 1
ATOM 1748 N N . LEU A 1 221 ? 63.315 42.481 46.307 1.00 8.25 223 LEU A N 1
ATOM 1749 C CA . LEU A 1 221 ? 62.365 43.453 46.824 1.00 7.36 223 LEU A CA 1
ATOM 1750 C C . LEU A 1 221 ? 60.945 43.074 46.477 1.00 9.39 223 LEU A C 1
ATOM 1751 O O . LEU A 1 221 ? 60.675 42.684 45.336 1.00 7.71 223 LEU A O 1
ATOM 1756 N N . ASN A 1 222 ? 59.969 43.227 47.396 1.00 8.89 224 ASN A N 1
ATOM 1757 C CA . ASN A 1 222 ? 58.533 43.294 46.931 1.00 6.97 224 ASN A CA 1
ATOM 1758 C C . ASN A 1 222 ? 58.001 44.594 47.520 1.00 7.04 224 ASN A C 1
ATOM 1759 O O . ASN A 1 222 ? 57.976 44.733 48.780 1.00 8.28 224 ASN A O 1
ATOM 1764 N N . ALA A 1 223 ? 57.601 45.543 46.665 1.00 7.64 225 ALA A N 1
ATOM 1765 C CA . ALA A 1 223 ? 57.027 46.829 47.130 1.00 7.30 225 ALA A CA 1
ATOM 1766 C C . ALA A 1 223 ? 55.618 46.705 47.746 1.00 7.34 225 ALA A C 1
ATOM 1767 O O . ALA A 1 223 ? 54.801 45.916 47.253 1.00 8.88 225 ALA A O 1
ATOM 1769 N N . TYR A 1 224 ? 55.349 47.473 48.808 1.00 7.83 226 TYR A N 1
ATOM 1770 C CA . TYR A 1 224 ? 54.030 47.495 49.409 1.00 7.78 226 TYR A CA 1
ATOM 1771 C C . TYR A 1 224 ? 53.404 48.869 49.357 1.00 7.82 226 TYR A C 1
ATOM 1772 O O . TYR A 1 224 ? 52.212 49.001 49.607 1.00 9.43 226 TYR A O 1
ATOM 1781 N N . GLY A 1 225 ? 54.130 49.898 48.988 1.00 8.53 227 GLY A N 1
ATOM 1782 C CA . GLY A 1 225 ? 53.504 51.218 48.990 1.00 8.27 227 GLY A CA 1
ATOM 1783 C C . GLY A 1 225 ? 54.424 52.344 48.577 1.00 10.27 227 GLY A C 1
ATOM 1784 O O . GLY A 1 225 ? 55.534 52.097 48.043 1.00 10.71 227 GLY A O 1
ATOM 1785 N N . ILE A 1 226 ? 53.922 53.564 48.803 1.00 9.89 228 ILE A N 1
ATOM 1786 C CA . ILE A 1 226 ? 54.545 54.789 48.290 1.00 8.56 228 ILE A CA 1
ATOM 1787 C C . ILE A 1 226 ? 54.512 55.859 49.414 1.00 10.19 228 ILE A C 1
ATOM 1788 O O . ILE A 1 226 ? 53.471 56.056 50.040 1.00 9.44 228 ILE A O 1
ATOM 1793 N N . GLY A 1 227 ? 55.641 56.537 49.618 1.00 10.35 229 GLY A N 1
ATOM 1794 C CA . GLY A 1 227 ? 55.649 57.715 50.521 1.00 10.95 229 GLY A CA 1
ATOM 1795 C C . GLY A 1 227 ? 55.617 58.990 49.647 1.00 10.92 229 GLY A C 1
ATOM 1796 O O . GLY A 1 227 ? 54.596 59.289 48.970 1.00 10.89 229 GLY A O 1
ATOM 1797 N N . ILE A 1 228 ? 56.761 59.688 49.639 1.00 9.96 230 ILE A N 1
ATOM 1798 C CA . ILE A 1 228 ? 56.970 60.910 48.811 1.00 8.89 230 ILE A CA 1
ATOM 1799 C C . ILE A 1 228 ? 56.521 60.614 47.371 1.00 10.22 230 ILE A C 1
ATOM 1800 O O . ILE A 1 228 ? 56.843 59.561 46.795 1.00 11.30 230 ILE A O 1
ATOM 1805 N N . ALA A 1 229 ? 55.767 61.538 46.790 1.00 9.88 231 ALA A N 1
ATOM 1806 C CA . ALA A 1 229 ? 55.283 61.331 45.473 1.00 10.71 231 ALA A CA 1
ATOM 1807 C C . ALA A 1 229 ? 54.997 62.739 44.914 1.00 12.88 231 ALA A C 1
ATOM 1808 O O . ALA A 1 229 ? 53.915 63.284 45.076 1.00 14.22 231 ALA A O 1
ATOM 1810 N N . GLU A 1 230 ? 55.987 63.274 44.212 1.00 14.09 232 GLU A N 1
ATOM 1811 C CA . GLU A 1 230 ? 55.942 64.688 43.722 1.00 14.69 232 GLU A CA 1
ATOM 1812 C C . GLU A 1 230 ? 55.932 64.668 42.209 1.00 15.95 232 GLU A C 1
ATOM 1813 O O . GLU A 1 230 ? 56.669 63.905 41.571 1.00 14.62 232 GLU A O 1
ATOM 1819 N N . GLY A 1 231 ? 55.084 65.507 41.609 1.00 17.38 233 GLY A N 1
ATOM 1820 C CA . GLY A 1 231 ? 54.966 65.538 40.160 1.00 18.18 233 GLY A CA 1
ATOM 1821 C C . GLY A 1 231 ? 54.317 64.313 39.576 1.00 19.22 233 GLY A C 1
ATOM 1822 O O . GLY A 1 231 ? 54.695 63.863 38.499 1.00 18.37 233 GLY A O 1
ATOM 1823 N N . VAL A 1 232 ? 53.318 63.771 40.281 1.00 18.11 234 VAL A N 1
ATOM 1824 C CA . VAL A 1 232 ? 52.616 62.611 39.793 1.00 17.41 234 VAL A CA 1
ATOM 1825 C C . VAL A 1 232 ? 51.199 62.617 40.394 1.00 17.51 234 VAL A C 1
ATOM 1826 O O . VAL A 1 232 ? 51.040 62.885 41.566 1.00 18.53 234 VAL A O 1
ATOM 1830 N N . ASP A 1 233 ? 50.186 62.321 39.594 1.00 17.90 235 ASP A N 1
ATOM 1831 C CA . ASP A 1 233 ? 48.850 62.114 40.180 1.00 19.44 235 ASP A CA 1
ATOM 1832 C C . ASP A 1 233 ? 48.700 60.603 40.382 1.00 17.92 235 ASP A C 1
ATOM 1833 O O . ASP A 1 233 ? 48.528 59.866 39.421 1.00 18.88 235 ASP A O 1
ATOM 1838 N N . LEU A 1 234 ? 48.776 60.169 41.632 1.00 16.16 236 LEU A N 1
ATOM 1839 C CA . LEU A 1 234 ? 48.717 58.726 41.896 1.00 15.75 236 LEU A CA 1
ATOM 1840 C C . LEU A 1 234 ? 47.287 58.196 41.776 1.00 14.53 236 LEU A C 1
ATOM 1841 O O . LEU A 1 234 ? 46.316 58.947 42.012 1.00 14.30 236 LEU A O 1
ATOM 1846 N N . PRO A 1 235 ? 47.120 56.905 41.371 1.00 13.70 237 PRO A N 1
ATOM 1847 C CA . PRO A 1 235 ? 45.766 56.330 41.361 1.00 13.51 237 PRO A CA 1
ATOM 1848 C C . PRO A 1 235 ? 45.134 56.478 42.751 1.00 14.33 237 PRO A C 1
ATOM 1849 O O . PRO A 1 235 ? 45.850 56.618 43.772 1.00 13.53 237 PRO A O 1
ATOM 1853 N N . THR A 1 236 ? 43.825 56.406 42.767 1.00 12.82 238 THR A N 1
ATOM 1854 C CA . THR A 1 236 ? 43.045 56.661 43.967 1.00 14.46 238 THR A CA 1
ATOM 1855 C C . THR A 1 236 ? 42.700 55.411 44.875 1.00 11.95 238 THR A C 1
ATOM 1856 O O . THR A 1 236 ? 41.975 55.567 45.869 1.00 10.06 238 THR A O 1
ATOM 1860 N N . THR A 1 237 ? 43.238 54.251 44.520 1.00 10.92 239 THR A N 1
ATOM 1861 C CA . THR A 1 237 ? 43.124 53.038 45.325 1.00 9.91 239 THR A CA 1
ATOM 1862 C C . THR A 1 237 ? 44.537 52.440 45.507 1.00 10.43 239 THR A C 1
ATOM 1863 O O . THR A 1 237 ? 45.440 52.628 44.631 1.00 10.44 239 THR A O 1
ATOM 1867 N N . HIS A 1 238 ? 44.726 51.724 46.618 1.00 8.88 240 HIS A N 1
ATOM 1868 C CA . HIS A 1 238 ? 46.047 51.164 46.856 1.00 9.09 240 HIS A CA 1
ATOM 1869 C C . HIS A 1 238 ? 46.418 50.080 45.819 1.00 9.32 240 HIS A C 1
ATOM 1870 O O . HIS A 1 238 ? 47.575 50.018 45.340 1.00 10.37 240 HIS A O 1
ATOM 1877 N N . TYR A 1 239 ? 45.467 49.239 45.416 1.00 9.55 241 TYR A N 1
ATOM 1878 C 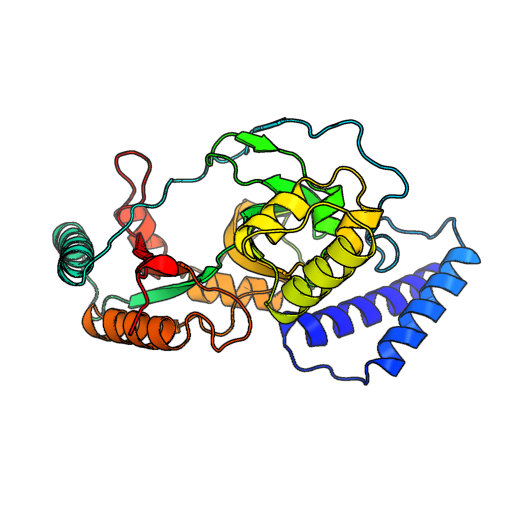CA . TYR A 1 239 ? 45.801 48.180 44.510 1.00 9.45 241 TYR A CA 1
ATOM 1879 C C . TYR A 1 239 ? 46.167 48.756 43.140 1.00 8.01 241 TYR A C 1
ATOM 1880 O O . TYR A 1 239 ? 47.152 48.301 42.494 1.00 8.60 241 TYR A O 1
ATOM 1889 N N . ALA A 1 240 ? 45.467 49.842 42.724 1.00 8.89 242 ALA A N 1
ATOM 1890 C CA . ALA A 1 240 ? 45.841 50.457 41.421 1.00 8.98 242 ALA A CA 1
ATOM 1891 C C . ALA A 1 240 ? 47.200 51.135 41.541 1.00 9.78 242 ALA A C 1
ATOM 1892 O O . ALA A 1 240 ? 47.940 51.229 40.539 1.00 10.13 242 ALA A O 1
ATOM 1894 N N . ARG A 1 241 ? 47.519 51.682 42.714 1.00 7.85 243 ARG A N 1
ATOM 1895 C CA . ARG A 1 241 ? 48.869 52.246 42.929 1.00 9.72 243 ARG A CA 1
ATOM 1896 C C . ARG A 1 241 ? 49.958 51.126 42.727 1.00 10.15 243 ARG A C 1
ATOM 1897 O O . ARG A 1 241 ? 50.994 51.364 42.090 1.00 10.90 243 ARG A O 1
ATOM 1905 N N . LEU A 1 242 ? 49.713 49.945 43.337 1.00 9.83 244 LEU A N 1
ATOM 1906 C CA . LEU A 1 242 ? 50.613 48.807 43.173 1.00 10.57 244 LEU A CA 1
ATOM 1907 C C . LEU A 1 242 ? 50.736 48.399 41.687 1.00 10.17 244 LEU A C 1
ATOM 1908 O O . LEU A 1 242 ? 51.864 48.146 41.226 1.00 9.83 244 LEU A O 1
ATOM 1913 N N . GLN A 1 243 ? 49.618 48.335 40.958 1.00 10.72 245 GLN A N 1
ATOM 1914 C CA . GLN A 1 243 ? 49.684 47.987 39.517 1.00 12.66 245 GLN A CA 1
ATOM 1915 C C . GLN A 1 243 ? 50.476 49.036 38.751 1.00 12.00 245 GLN A C 1
ATOM 1916 O O . GLN A 1 243 ? 51.235 48.698 37.798 1.00 12.35 245 GLN A O 1
ATOM 1922 N N . TRP A 1 244 ? 50.291 50.305 39.144 1.00 11.03 246 TRP A N 1
ATOM 1923 C CA . TRP A 1 244 ? 51.090 51.403 38.587 1.00 10.52 246 TRP A CA 1
ATOM 1924 C C . TRP A 1 244 ? 52.591 51.266 38.890 1.00 11.17 246 TRP A C 1
ATOM 1925 O O . TRP A 1 244 ? 53.428 51.375 37.974 1.00 9.89 246 TRP A O 1
ATOM 1936 N N . LEU A 1 245 ? 52.960 50.922 40.117 1.00 11.23 247 LEU A N 1
ATOM 1937 C CA . LEU A 1 245 ? 54.357 50.665 40.447 1.00 9.35 247 LEU A CA 1
ATOM 1938 C C . LEU A 1 245 ? 54.906 49.557 39.506 1.00 8.51 247 LEU A C 1
ATOM 1939 O O . LEU A 1 245 ? 55.990 49.687 38.959 1.00 11.62 247 LEU A O 1
ATOM 1944 N N . LYS A 1 246 ? 54.148 48.485 39.347 1.00 9.21 248 LYS A N 1
ATOM 1945 C CA . LYS A 1 246 ? 54.565 47.369 38.459 1.00 11.53 248 LYS A CA 1
ATOM 1946 C C . LYS A 1 246 ? 54.790 47.874 37.025 1.00 12.26 248 LYS A C 1
ATOM 1947 O O . LYS A 1 246 ? 55.819 47.524 36.374 1.00 12.77 248 LYS A O 1
ATOM 1953 N N . SER A 1 247 ? 53.841 48.675 36.549 1.00 12.74 249 SER A N 1
ATOM 1954 C CA . SER A 1 247 ? 53.917 49.290 35.198 1.00 13.10 249 SER A CA 1
ATOM 1955 C C . SER A 1 247 ? 55.165 50.112 34.967 1.00 14.05 249 SER A C 1
ATOM 1956 O O . SER A 1 247 ? 55.567 50.246 33.822 1.00 15.44 249 SER A O 1
ATOM 1959 N N . ILE A 1 248 ? 55.778 50.692 36.009 1.00 13.56 250 ILE A N 1
ATOM 1960 C CA . ILE A 1 248 ? 57.018 51.464 35.863 1.00 9.82 250 ILE A CA 1
ATOM 1961 C C . ILE A 1 248 ? 58.266 50.696 36.339 1.00 10.06 250 ILE A C 1
ATOM 1962 O O . ILE A 1 248 ? 59.298 51.333 36.617 1.00 10.04 250 ILE A O 1
ATOM 1967 N N . GLY A 1 249 ? 58.145 49.388 36.499 1.00 9.36 251 GLY A N 1
ATOM 1968 C CA . GLY A 1 249 ? 59.305 48.511 36.652 1.00 10.58 251 GLY A CA 1
ATOM 1969 C C . GLY A 1 249 ? 59.637 48.184 38.097 1.00 12.13 251 GLY A C 1
ATOM 1970 O O . GLY A 1 249 ? 60.723 47.661 38.372 1.00 12.75 251 GLY A O 1
ATOM 1971 N N . ILE A 1 250 ? 58.690 48.421 39.017 1.00 10.49 252 ILE A N 1
ATOM 1972 C CA . ILE A 1 250 ? 58.958 48.107 40.433 1.00 9.31 252 ILE A CA 1
ATOM 1973 C C . ILE A 1 250 ? 58.305 46.756 40.793 1.00 9.74 252 ILE A C 1
ATOM 1974 O O . ILE A 1 250 ? 57.116 46.565 40.494 1.00 8.86 252 ILE A O 1
ATOM 1979 N N . PRO A 1 251 ? 59.046 45.846 41.450 1.00 8.72 253 PRO A N 1
ATOM 1980 C CA . PRO A 1 251 ? 58.471 44.520 41.743 1.00 8.10 253 PRO A CA 1
ATOM 1981 C C . PRO A 1 251 ? 57.425 44.511 42.882 1.00 8.56 253 PRO A C 1
ATOM 1982 O O . PRO A 1 251 ? 57.606 45.153 43.899 1.00 9.03 253 PRO A O 1
ATOM 1986 N N . VAL A 1 252 ? 56.330 43.817 42.669 1.00 8.30 254 VAL A N 1
ATOM 1987 C CA . VAL A 1 252 ? 55.244 43.724 43.645 1.00 8.97 254 VAL A CA 1
ATOM 1988 C C . VAL A 1 252 ? 54.871 42.244 43.770 1.00 9.37 254 VAL A C 1
ATOM 1989 O O . VAL A 1 252 ? 54.967 41.491 42.782 1.00 11.70 254 VAL A O 1
ATOM 1993 N N . ASN A 1 253 ? 54.454 41.756 44.955 1.00 9.15 255 ASN A N 1
ATOM 1994 C CA . ASN A 1 253 ? 54.114 40.381 45.092 1.00 7.59 255 ASN A CA 1
ATOM 1995 C C . ASN A 1 253 ? 52.868 39.971 44.282 1.00 9.60 255 ASN A C 1
ATOM 1996 O O . ASN A 1 253 ? 51.828 40.643 44.327 1.00 10.86 255 ASN A O 1
ATOM 2001 N N . PRO A 1 254 ? 52.957 38.851 43.545 1.00 10.69 256 PRO A N 1
ATOM 2002 C CA . PRO A 1 254 ? 51.817 38.428 42.688 1.00 10.60 256 PRO A CA 1
ATOM 2003 C C . PRO A 1 254 ? 50.626 37.836 43.429 1.00 10.41 256 PRO A C 1
ATOM 2004 O O . PRO A 1 254 ? 49.562 37.676 42.830 1.00 10.30 256 PRO A O 1
ATOM 2008 N N . GLU A 1 255 ? 50.792 37.508 44.708 1.00 10.01 257 GLU A N 1
ATOM 2009 C CA . GLU A 1 255 ? 49.651 36.997 45.498 1.00 10.03 257 GLU A CA 1
ATOM 2010 C C . GLU A 1 255 ? 48.744 38.10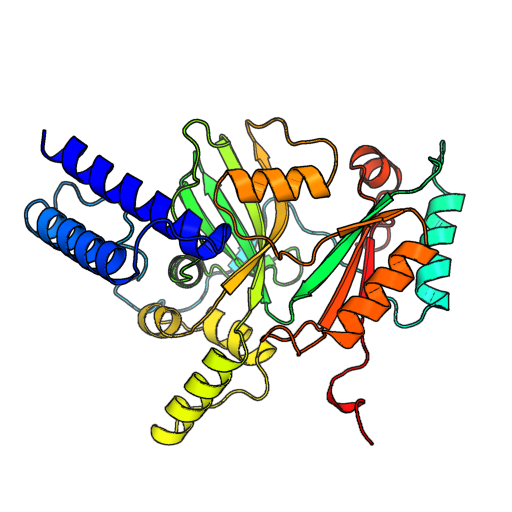2 46.059 1.00 9.77 257 GLU A C 1
ATOM 2011 O O . GLU A 1 255 ? 47.764 37.758 46.725 1.00 9.66 257 GLU A O 1
ATOM 2017 N N . ILE A 1 256 ? 48.989 39.392 45.782 1.00 9.62 258 ILE A N 1
ATOM 2018 C CA . ILE A 1 256 ? 48.125 40.426 46.384 1.00 10.51 258 ILE A CA 1
ATOM 2019 C C . ILE A 1 256 ? 46.754 40.332 45.682 1.00 9.88 258 ILE A C 1
ATOM 2020 O O . ILE A 1 256 ? 46.701 40.107 44.458 1.00 11.21 258 ILE A O 1
ATOM 2025 N N . ARG A 1 257 ? 45.681 40.554 46.436 1.00 11.06 259 ARG A N 1
ATOM 2026 C CA . ARG A 1 257 ? 44.313 40.381 45.900 1.00 10.94 259 ARG A CA 1
ATOM 2027 C C . ARG A 1 257 ? 43.430 41.434 46.458 1.00 10.08 259 ARG A C 1
ATOM 2028 O O . ARG A 1 257 ? 43.595 41.885 47.605 1.00 11.50 259 ARG A O 1
ATOM 2036 N N . LEU A 1 258 ? 42.453 41.873 45.660 1.00 10.16 260 LEU A N 1
ATOM 2037 C CA . LEU A 1 258 ? 41.342 42.635 46.242 1.00 10.69 260 LEU A CA 1
ATOM 2038 C C . LEU A 1 258 ? 40.245 41.686 46.811 1.00 10.35 260 LEU A C 1
ATOM 2039 O O . LEU A 1 258 ? 39.835 40.693 46.132 1.00 11.27 260 LEU A O 1
ATOM 2044 N N . CYS A 1 259 ? 39.743 41.954 48.016 1.00 10.17 261 CYS A N 1
ATOM 2045 C CA . CYS A 1 259 ? 38.727 41.132 48.663 1.00 10.33 261 CYS A CA 1
ATOM 2046 C C . CYS A 1 259 ? 37.595 42.018 49.143 1.00 11.87 261 CYS A C 1
ATOM 2047 O O . CYS A 1 259 ? 37.826 43.132 49.713 1.00 13.85 261 CYS A O 1
ATOM 2050 N N . ASN A 1 260 ? 36.374 41.568 48.887 1.00 13.31 262 ASN A N 1
ATOM 2051 C CA . ASN A 1 260 ? 35.215 42.332 49.360 1.00 14.99 262 ASN A CA 1
ATOM 2052 C C . ASN A 1 260 ? 34.599 41.779 50.640 1.00 16.91 262 ASN A C 1
ATOM 2053 O O . ASN A 1 260 ? 34.037 40.693 50.608 1.00 16.07 262 ASN A O 1
ATOM 2058 N N . GLY A 1 261 ? 34.691 42.508 51.753 1.00 16.38 263 GLY A N 1
ATOM 2059 C CA . GLY A 1 261 ? 34.051 42.134 52.991 1.00 15.88 263 GLY A CA 1
ATOM 2060 C C . GLY A 1 261 ? 34.937 41.259 53.848 1.00 16.03 263 GLY A C 1
ATOM 2061 O O . GLY A 1 261 ? 35.865 40.579 53.337 1.00 16.75 263 GLY A O 1
ATOM 2062 N N . ALA A 1 262 ? 34.610 41.218 55.141 1.00 16.70 264 ALA A N 1
ATOM 2063 C CA . ALA A 1 262 ? 35.412 40.530 56.146 1.00 16.44 264 ALA A CA 1
ATOM 2064 C C . ALA A 1 262 ? 35.618 39.081 55.804 1.00 17.60 264 ALA A C 1
ATOM 2065 O O . ALA A 1 262 ? 36.682 38.551 56.026 1.00 14.44 264 ALA A O 1
ATOM 2067 N N . ASP A 1 263 ? 34.581 38.440 55.285 1.00 15.74 265 ASP A N 1
ATOM 2068 C CA . ASP A 1 263 ? 34.661 37.005 55.056 1.00 18.74 265 ASP A CA 1
ATOM 2069 C C . ASP A 1 263 ? 35.574 36.674 53.899 1.00 16.72 265 ASP A C 1
ATOM 2070 O O . ASP A 1 263 ? 36.320 35.665 53.932 1.00 17.62 265 ASP A O 1
ATOM 2075 N N . GLU A 1 264 ? 35.527 37.490 52.849 1.00 14.59 266 GLU A N 1
ATOM 2076 C CA . GLU A 1 264 ? 36.473 37.190 51.775 1.00 14.49 266 GLU A CA 1
ATOM 2077 C C . GLU A 1 264 ? 37.881 37.446 52.230 1.00 13.57 266 GLU A C 1
ATOM 2078 O O . GLU A 1 264 ? 38.820 36.797 51.728 1.00 13.41 266 GLU A O 1
ATOM 2084 N N . VAL A 1 265 ? 38.066 38.473 53.078 1.00 12.19 267 VAL A N 1
ATOM 2085 C CA . VAL A 1 265 ? 39.415 38.766 53.578 1.00 9.98 267 VAL A CA 1
ATOM 2086 C C . VAL A 1 265 ? 39.892 37.595 54.425 1.00 11.71 267 VAL A C 1
ATOM 2087 O O . VAL A 1 265 ? 41.021 37.238 54.308 1.00 11.59 267 VAL A O 1
ATOM 2091 N N . LEU A 1 266 ? 39.041 36.979 55.254 1.00 10.71 268 LEU A N 1
ATOM 2092 C CA . LEU A 1 266 ? 39.511 35.775 56.006 1.00 12.99 268 LEU A CA 1
ATOM 2093 C C . LEU A 1 266 ? 39.829 34.620 55.097 1.00 12.05 268 LEU A C 1
ATOM 2094 O O . LEU A 1 266 ? 40.737 33.867 55.392 1.00 15.00 268 LEU A O 1
ATOM 2099 N N . GLY A 1 267 ? 39.108 34.489 53.978 1.00 12.07 269 GLY A N 1
ATOM 2100 C CA . GLY A 1 267 ? 39.424 33.532 52.946 1.00 13.16 269 GLY A CA 1
ATOM 2101 C C . GLY A 1 267 ? 40.842 33.729 52.452 1.00 14.68 269 GLY A C 1
ATOM 2102 O O . GLY A 1 267 ? 41.609 32.732 52.373 1.00 14.21 269 GLY A O 1
ATOM 2103 N N . PHE A 1 268 ? 41.207 34.993 52.128 1.00 12.54 270 PHE A N 1
ATOM 2104 C CA . PHE A 1 268 ? 42.573 35.334 51.730 1.00 12.63 270 PHE A CA 1
ATOM 2105 C C . PHE A 1 268 ? 43.618 34.935 52.799 1.00 13.12 270 PHE A C 1
ATOM 2106 O O . PHE A 1 268 ? 44.638 34.299 52.475 1.00 13.72 270 PHE A O 1
ATOM 2114 N N . TYR A 1 269 ? 43.372 35.329 54.047 1.00 12.55 271 TYR A N 1
ATOM 2115 C CA . TYR A 1 269 ? 44.269 35.042 55.127 1.00 12.88 271 TYR A CA 1
ATOM 2116 C C . TYR A 1 269 ? 44.502 33.501 55.197 1.00 13.17 271 TYR A C 1
ATOM 2117 O O . TYR A 1 269 ? 45.600 33.039 55.302 1.00 14.52 271 TYR A O 1
ATOM 2126 N N . ARG A 1 270 ? 43.443 32.722 55.203 1.00 13.13 272 ARG A N 1
ATOM 2127 C CA . ARG A 1 270 ? 43.592 31.262 55.356 1.00 13.76 272 ARG A CA 1
ATOM 2128 C C . ARG A 1 270 ? 44.336 30.650 54.143 1.00 13.66 272 ARG A C 1
ATOM 2129 O O . ARG A 1 270 ? 45.144 29.723 54.312 1.00 15.19 272 ARG A O 1
ATOM 2137 N N . ASP A 1 271 ? 44.064 31.185 52.944 1.00 14.35 273 ASP A N 1
ATOM 2138 C CA . ASP A 1 271 ? 44.736 30.720 51.737 1.00 15.89 273 ASP A CA 1
ATOM 2139 C C . ASP A 1 271 ? 46.252 31.018 51.783 1.00 16.36 273 ASP A C 1
ATOM 2140 O O . ASP A 1 271 ? 47.108 30.139 51.511 1.00 15.76 273 ASP A O 1
ATOM 2145 N N . ILE A 1 272 ? 46.618 32.239 52.174 1.00 15.68 274 ILE A N 1
ATOM 2146 C CA . ILE A 1 272 ? 48.054 32.573 52.182 1.00 13.97 274 ILE A CA 1
ATOM 2147 C C . ILE A 1 272 ? 48.686 31.801 53.354 1.00 14.47 274 ILE A C 1
ATOM 2148 O O . ILE A 1 272 ? 49.848 31.412 53.313 1.00 14.31 274 ILE A O 1
ATOM 2153 N N . GLN A 1 273 ? 47.934 31.610 54.422 1.00 13.26 275 GLN A N 1
ATOM 2154 C CA . GLN A 1 273 ? 48.513 30.853 55.571 1.00 14.43 275 GLN A CA 1
ATOM 2155 C C . GLN A 1 273 ? 48.908 29.425 55.142 1.00 14.49 275 GLN A C 1
ATOM 2156 O O . GLN A 1 273 ? 49.985 28.932 55.500 1.00 14.27 275 GLN A O 1
ATOM 2162 N N . ASN A 1 274 ? 48.077 28.829 54.286 1.00 13.43 276 ASN A N 1
ATOM 2163 C CA . ASN A 1 274 ? 48.342 27.504 53.757 1.00 16.14 276 ASN A CA 1
ATOM 2164 C C . ASN A 1 274 ? 49.566 27.521 52.876 1.00 17.17 276 ASN A C 1
ATOM 2165 O O . ASN A 1 274 ? 50.248 26.502 52.810 1.00 19.85 276 ASN A O 1
ATOM 2170 N N . LYS A 1 275 ? 49.831 28.675 52.233 1.00 16.61 277 LYS A N 1
ATOM 2171 C CA . LYS A 1 275 ? 50.964 28.887 51.285 1.00 16.28 277 LYS A CA 1
ATOM 2172 C C . LYS A 1 275 ? 52.170 29.589 51.968 1.00 16.64 277 LYS A C 1
ATOM 2173 O O . LYS A 1 275 ? 53.040 30.203 51.236 1.00 16.84 277 LYS A O 1
ATOM 2179 N N . ARG A 1 276 ? 52.229 29.592 53.325 1.00 13.65 278 ARG A N 1
ATOM 2180 C CA . ARG A 1 276 ? 53.172 30.504 54.018 1.00 15.78 278 ARG A CA 1
ATOM 2181 C C . ARG A 1 276 ? 54.650 30.170 53.711 1.00 16.62 278 ARG A C 1
ATOM 2182 O O . ARG A 1 276 ? 55.545 31.005 53.871 1.00 15.19 278 ARG A O 1
ATOM 2190 N N . SER A 1 277 ? 54.916 28.915 53.327 1.00 17.49 279 SER A N 1
ATOM 2191 C CA . SER A 1 277 ? 56.238 28.656 52.797 1.00 18.73 279 SER A CA 1
ATOM 2192 C C . SER A 1 277 ? 56.205 27.738 51.620 1.00 19.49 279 SER A C 1
ATOM 2193 O O . SER A 1 277 ? 57.257 27.189 51.309 1.00 22.60 279 SER A O 1
ATOM 2196 N N . SER A 1 278 ? 55.090 27.569 50.935 1.00 16.88 280 SER A N 1
ATOM 2197 C CA . SER A 1 278 ? 55.145 26.715 49.741 1.00 17.43 280 SER A CA 1
ATOM 2198 C C . SER A 1 278 ? 55.446 27.484 48.480 1.00 16.07 280 SER A C 1
ATOM 2199 O O . SER A 1 278 ? 55.558 26.894 47.396 1.00 16.92 280 SER A O 1
ATOM 2202 N N . LEU A 1 279 ? 55.580 28.790 48.588 1.00 13.46 281 LEU A N 1
ATOM 2203 C CA . LEU A 1 279 ? 55.830 29.603 47.362 1.00 13.84 281 LEU A CA 1
ATOM 2204 C C . LEU A 1 279 ? 57.332 29.876 47.150 1.00 13.53 281 LEU A C 1
ATOM 2205 O O . LEU A 1 279 ? 57.712 30.558 46.163 1.00 14.44 281 LEU A O 1
ATOM 2210 N N . GLY A 1 280 ? 58.157 29.299 48.033 1.00 13.63 282 GLY A N 1
ATOM 2211 C CA . GLY A 1 280 ? 59.609 29.416 47.870 1.00 12.58 282 GLY A CA 1
ATOM 2212 C C . GLY A 1 280 ? 60.230 30.499 48.696 1.00 12.25 282 GLY A C 1
ATOM 2213 O O . GLY A 1 280 ? 61.414 30.755 48.518 1.00 11.79 282 GLY A O 1
ATOM 2214 N N . TYR A 1 281 ? 59.455 31.104 49.598 1.00 10.57 283 TYR A N 1
ATOM 2215 C CA . TYR A 1 281 ? 60.012 32.127 50.536 1.00 9.63 283 TYR A CA 1
ATOM 2216 C C . TYR A 1 281 ? 59.031 32.217 51.696 1.00 10.52 283 TYR A C 1
ATOM 2217 O O . TYR A 1 281 ? 57.905 31.713 51.588 1.00 10.81 283 TYR A O 1
ATOM 2226 N N . ASP A 1 282 ? 59.470 32.827 52.816 1.00 8.81 284 ASP A N 1
ATOM 2227 C CA . ASP A 1 282 ? 58.673 32.897 54.002 1.00 9.70 284 ASP A CA 1
ATOM 2228 C C . ASP A 1 282 ? 57.764 34.135 54.019 1.00 8.90 284 ASP A C 1
ATOM 2229 O O . ASP A 1 282 ? 58.193 35.295 53.745 1.00 8.74 284 ASP A O 1
ATOM 2234 N N . ILE A 1 283 ? 56.499 33.883 54.338 1.00 8.97 285 ILE A N 1
ATOM 2235 C CA . ILE A 1 283 ? 55.478 34.937 54.570 1.00 11.17 285 ILE A CA 1
ATOM 2236 C C . ILE A 1 283 ? 55.096 34.813 56.043 1.00 11.43 285 ILE A C 1
ATOM 2237 O O . ILE A 1 283 ? 54.790 33.707 56.490 1.00 13.12 285 ILE A O 1
ATOM 2242 N N . ASP A 1 284 ? 55.261 35.920 56.775 1.00 11.82 286 ASP A N 1
ATOM 2243 C CA . ASP A 1 284 ? 55.022 36.085 58.211 1.00 14.06 286 ASP A CA 1
ATOM 2244 C C . ASP A 1 284 ? 53.520 36.186 58.587 1.00 12.82 286 ASP A C 1
ATOM 2245 O O . ASP A 1 284 ? 53.158 35.972 59.752 1.00 13.29 286 ASP A O 1
ATOM 2250 N N . GLY A 1 285 ? 52.685 36.657 57.660 1.00 11.42 287 GLY A N 1
ATOM 2251 C CA . GLY A 1 285 ? 51.254 36.964 57.897 1.00 8.79 287 GLY A CA 1
ATOM 2252 C C . GLY A 1 285 ? 50.740 37.677 56.677 1.00 9.30 287 GLY A C 1
ATOM 2253 O O . GLY A 1 285 ? 51.239 37.489 55.549 1.00 9.32 287 GLY A O 1
ATOM 2254 N N . THR A 1 286 ? 49.739 38.510 56.909 1.00 8.82 288 THR A N 1
ATOM 2255 C CA . THR A 1 286 ? 49.134 39.283 55.818 1.00 9.33 288 THR A CA 1
ATOM 2256 C C . THR A 1 286 ? 48.995 40.728 56.307 1.00 10.59 288 THR A C 1
ATOM 2257 O O . THR A 1 286 ? 49.017 41.005 57.530 1.00 14.98 288 THR A O 1
ATOM 2261 N N . VAL A 1 287 ? 48.977 41.668 55.369 1.00 8.99 289 VAL A N 1
ATOM 2262 C CA . VAL A 1 287 ? 48.657 43.063 55.705 1.00 9.77 289 VAL A CA 1
ATOM 2263 C C . VAL A 1 287 ? 47.370 43.385 54.935 1.00 9.24 289 VAL A C 1
ATOM 2264 O O . VAL A 1 287 ? 47.283 43.217 53.720 1.00 9.96 289 VAL A O 1
ATOM 2268 N N . LEU A 1 288 ? 46.343 43.761 55.689 1.00 9.14 290 LEU A N 1
ATOM 2269 C CA . LEU A 1 288 ? 44.978 43.851 55.146 1.00 9.38 290 LEU A CA 1
ATOM 2270 C C . LEU A 1 288 ? 44.657 45.325 55.217 1.00 9.77 290 LEU A C 1
ATOM 2271 O O . LEU A 1 288 ? 44.687 45.911 56.325 1.00 10.40 290 LEU A O 1
ATOM 2276 N N . LYS A 1 289 ? 44.400 45.923 54.037 1.00 8.88 291 LYS A N 1
ATOM 2277 C CA . LYS A 1 289 ? 44.305 47.406 53.946 1.00 9.11 291 LYS A CA 1
ATOM 2278 C C . LYS A 1 289 ? 43.005 47.811 53.311 1.00 9.15 291 LYS A C 1
ATOM 2279 O O . LYS A 1 289 ? 42.623 47.293 52.221 1.00 10.68 291 LYS A O 1
ATOM 2285 N N . ILE A 1 290 ? 42.338 48.833 53.856 1.00 8.00 292 ILE A N 1
ATOM 2286 C CA . ILE A 1 290 ? 41.256 49.489 53.068 1.00 7.72 292 ILE A CA 1
ATOM 2287 C C . ILE A 1 290 ? 41.819 49.922 51.710 1.00 8.30 292 ILE A C 1
ATOM 2288 O O . ILE A 1 290 ? 42.852 50.566 51.672 1.00 9.65 292 ILE A O 1
ATOM 2293 N N . ASN A 1 291 ? 41.175 49.560 50.603 1.00 7.81 293 ASN A N 1
ATOM 2294 C CA . ASN A 1 291 ? 41.746 49.855 49.298 1.00 8.39 293 ASN A CA 1
ATOM 2295 C C . ASN A 1 291 ? 41.583 51.306 48.874 1.00 8.70 293 ASN A C 1
ATOM 2296 O O . ASN A 1 291 ? 42.471 51.924 48.261 1.00 11.00 293 ASN A O 1
ATOM 2301 N N . ASP A 1 292 ? 40.463 51.886 49.257 1.00 9.61 294 ASP A N 1
ATOM 2302 C CA . ASP A 1 292 ? 40.194 53.261 48.808 1.00 11.23 294 ASP A CA 1
ATOM 2303 C C . ASP A 1 292 ? 40.993 54.279 49.608 1.00 10.35 294 ASP A C 1
ATOM 2304 O O . ASP A 1 292 ? 40.897 54.319 50.812 1.00 8.58 294 ASP A O 1
ATOM 2309 N N . ILE A 1 293 ? 41.790 55.119 48.931 1.00 10.47 295 ILE A N 1
ATOM 2310 C CA . ILE A 1 293 ? 42.698 56.028 49.639 1.00 9.59 295 ILE A CA 1
ATOM 2311 C C . ILE A 1 293 ? 41.885 57.104 50.408 1.00 9.70 295 ILE A C 1
ATOM 2312 O O . ILE A 1 293 ? 42.249 57.441 51.554 1.00 10.05 295 ILE A O 1
ATOM 2317 N N . ALA A 1 294 ? 40.808 57.629 49.790 1.00 8.10 296 ALA A N 1
ATOM 2318 C CA . ALA A 1 294 ? 39.973 58.642 50.496 1.00 7.13 296 ALA A CA 1
ATOM 2319 C C . ALA A 1 294 ? 39.394 58.063 51.785 1.00 8.20 296 ALA A C 1
ATOM 2320 O O . ALA A 1 294 ? 39.418 58.752 52.821 1.00 8.79 296 ALA A O 1
ATOM 2322 N N . LEU A 1 295 ? 39.016 56.786 51.766 1.00 8.35 297 LEU A N 1
ATOM 2323 C CA . LEU A 1 295 ? 38.530 56.172 53.046 1.00 7.19 297 LEU A CA 1
ATOM 2324 C C . LEU A 1 295 ? 39.676 56.003 54.067 1.00 7.81 297 LEU A C 1
ATOM 2325 O O . LEU A 1 295 ? 39.469 56.251 55.289 1.00 9.47 297 LEU A O 1
ATOM 2330 N N . GLN A 1 296 ? 40.851 55.602 53.588 1.00 7.80 298 GLN A N 1
ATOM 2331 C CA . GLN A 1 296 ? 42.036 55.577 54.472 1.00 8.64 298 GLN A CA 1
ATOM 2332 C C . GLN A 1 296 ? 42.247 56.927 55.127 1.00 10.02 298 GLN A C 1
ATOM 2333 O O . GLN A 1 296 ? 42.461 56.991 56.359 1.00 10.97 298 GLN A O 1
ATOM 2339 N N . ASN A 1 297 ? 42.187 58.013 54.327 1.00 9.39 299 ASN A N 1
ATOM 2340 C CA . ASN A 1 297 ? 42.466 59.349 54.871 1.00 10.19 299 ASN A CA 1
ATOM 2341 C C . ASN A 1 297 ? 41.393 59.745 55.925 1.00 9.65 299 ASN A C 1
ATOM 2342 O O . ASN A 1 297 ? 41.713 60.324 57.004 1.00 9.95 299 ASN A O 1
ATOM 2347 N N . GLU A 1 298 ? 40.130 59.430 55.599 1.00 9.18 300 GLU A N 1
ATOM 2348 C CA . GLU A 1 298 ? 39.024 59.656 56.565 1.00 8.72 300 GLU A CA 1
ATOM 2349 C C . GLU A 1 298 ? 39.253 58.922 57.880 1.00 10.43 300 GLU A C 1
ATOM 2350 O O . GLU A 1 298 ? 39.081 59.499 58.998 1.00 9.08 300 GLU A O 1
ATOM 2356 N N . LEU A 1 299 ? 39.578 57.613 57.765 1.00 9.02 301 LEU A N 1
ATOM 2357 C CA . LEU A 1 299 ? 39.826 56.786 58.943 1.00 10.16 301 LEU A CA 1
ATOM 2358 C C . LEU A 1 299 ? 41.035 57.219 59.798 1.00 11.39 301 LEU A C 1
ATOM 2359 O O . LEU A 1 299 ? 40.947 57.150 61.045 1.00 13.57 301 LEU A O 1
ATOM 2364 N N . GLY A 1 300 ? 42.110 57.698 59.168 1.00 7.91 302 GLY A N 1
ATOM 2365 C CA . GLY A 1 300 ? 43.242 58.252 59.930 1.00 9.77 302 GLY A CA 1
ATOM 2366 C C . GLY A 1 300 ? 44.010 57.218 60.742 1.00 10.28 302 GLY A C 1
ATOM 2367 O O . GLY A 1 300 ? 44.038 56.005 60.405 1.00 9.94 302 GLY A O 1
ATOM 2368 N N . PHE A 1 301 ? 44.631 57.700 61.806 1.00 9.71 303 PHE A N 1
ATOM 2369 C CA . PHE A 1 301 ? 45.459 56.875 62.637 1.00 12.07 303 PHE A CA 1
ATOM 2370 C C . PHE A 1 301 ? 45.260 57.250 64.139 1.00 12.73 303 PHE A C 1
ATOM 2371 O O . PHE A 1 301 ? 44.680 58.323 64.481 1.00 13.33 303 PHE A O 1
ATOM 2379 N N . ILE A 1 302 ? 45.682 56.342 65.031 1.00 14.77 304 ILE A N 1
ATOM 2380 C CA . ILE A 1 302 ? 45.646 56.601 66.480 1.00 16.92 304 ILE A CA 1
ATOM 2381 C C . ILE A 1 302 ? 46.835 55.853 67.075 1.00 17.46 304 ILE A C 1
ATOM 2382 O O . ILE A 1 302 ? 47.130 54.716 66.644 1.00 15.17 304 ILE A O 1
ATOM 2387 N N . SER A 1 303 ? 47.544 56.480 68.007 1.00 18.77 305 SER A N 1
ATOM 2388 C CA . SER A 1 303 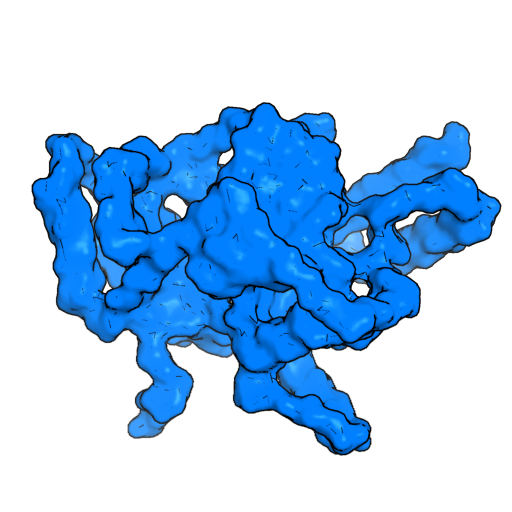? 48.650 55.765 68.658 1.00 19.01 305 SER A CA 1
ATOM 2389 C C . SER A 1 303 ? 49.635 55.296 67.579 1.00 19.31 305 SER A C 1
ATOM 2390 O O . SER A 1 303 ? 50.061 54.105 67.602 1.00 18.42 305 SER A O 1
ATOM 2393 N N . LYS A 1 304 ? 49.945 56.182 66.644 1.00 16.28 306 LYS A N 1
ATOM 2394 C CA . LYS A 1 304 ? 50.986 55.870 65.635 1.00 16.89 306 LYS A CA 1
ATOM 2395 C C . LYS A 1 304 ? 50.575 54.849 64.516 1.00 15.07 306 LYS A C 1
ATOM 2396 O O . LYS A 1 304 ? 51.377 54.601 63.631 1.00 12.70 306 LYS A O 1
ATOM 2402 N N . ALA A 1 305 ? 49.357 54.326 64.535 1.00 12.32 307 ALA A N 1
ATOM 2403 C CA . ALA A 1 305 ? 48.978 53.227 63.618 1.00 13.20 307 ALA A CA 1
ATOM 2404 C C . ALA A 1 305 ? 47.682 53.568 62.872 1.00 12.49 307 ALA A C 1
ATOM 2405 O O . ALA A 1 305 ? 46.732 54.098 63.472 1.00 12.25 307 ALA A O 1
ATOM 2407 N N . PRO A 1 306 ? 47.593 53.161 61.587 1.00 10.15 308 PRO A N 1
ATOM 2408 C CA . PRO A 1 306 ? 46.417 53.495 60.825 1.00 9.45 308 PRO A CA 1
ATOM 2409 C C . PRO A 1 306 ? 45.197 52.733 61.355 1.00 9.86 308 PRO A C 1
ATOM 2410 O O . PRO A 1 306 ? 45.264 51.530 61.718 1.00 9.70 308 PRO A O 1
ATOM 2414 N N . ARG A 1 307 ? 44.043 53.387 61.308 1.00 9.53 309 ARG A N 1
ATOM 2415 C CA . ARG A 1 307 ? 42.796 52.665 61.595 1.00 10.99 309 ARG A CA 1
ATOM 2416 C C . ARG A 1 307 ? 42.394 51.800 60.382 1.00 10.82 309 ARG A C 1
ATOM 2417 O O . ARG A 1 307 ? 41.461 50.979 60.481 1.00 10.15 309 ARG A O 1
ATOM 2425 N N . TRP A 1 308 ? 43.070 52.005 59.225 1.00 8.99 310 TRP A N 1
ATOM 2426 C CA . TRP A 1 308 ? 42.599 51.412 58.011 1.00 9.69 310 TRP A CA 1
ATOM 2427 C C . TRP A 1 308 ? 43.409 50.180 57.593 1.00 9.06 310 TRP A C 1
ATOM 2428 O O . TRP A 1 308 ? 43.182 49.628 56.526 1.00 9.01 310 TRP A O 1
ATOM 2439 N N . ALA A 1 309 ? 44.349 49.708 58.451 1.00 8.61 311 ALA A N 1
ATOM 2440 C CA . ALA A 1 309 ? 45.127 48.483 58.107 1.00 7.37 311 ALA A CA 1
ATOM 2441 C C . ALA A 1 309 ? 45.434 47.730 59.365 1.00 8.49 311 ALA A C 1
ATOM 2442 O O . ALA A 1 309 ? 45.546 48.325 60.444 1.00 9.65 311 ALA A O 1
ATOM 2444 N N . ILE A 1 310 ? 45.608 46.434 59.176 1.00 9.32 312 ILE A N 1
ATOM 2445 C CA . ILE A 1 310 ? 46.062 45.604 60.268 1.00 9.94 312 ILE A CA 1
ATOM 2446 C C . ILE A 1 310 ? 47.003 44.497 59.700 1.00 10.17 312 ILE A C 1
ATOM 2447 O O . ILE A 1 310 ? 46.822 44.090 58.545 1.00 8.87 312 ILE A O 1
ATOM 2452 N N . ALA A 1 311 ? 48.011 44.063 60.482 1.00 10.09 313 ALA A N 1
ATOM 2453 C CA . ALA A 1 311 ? 48.789 42.877 60.103 1.00 10.44 313 ALA A CA 1
ATOM 2454 C C . ALA A 1 311 ? 48.172 41.690 60.836 1.00 10.85 313 ALA A C 1
ATOM 2455 O O . ALA A 1 311 ? 48.354 41.566 62.029 1.00 12.09 313 ALA A O 1
ATOM 2457 N N . TYR A 1 312 ? 47.528 40.786 60.113 1.00 10.55 314 TYR A N 1
ATOM 2458 C CA . TYR A 1 312 ? 47.024 39.578 60.768 1.00 10.95 314 TYR A CA 1
ATOM 2459 C C . TYR A 1 312 ? 48.129 38.526 60.559 1.00 10.71 314 TYR A C 1
ATOM 2460 O O . TYR A 1 312 ? 48.430 38.074 59.440 1.00 10.83 314 TYR A O 1
ATOM 2469 N N . LYS A 1 313 ? 48.827 38.261 61.660 1.00 11.30 315 LYS A N 1
ATOM 2470 C CA . LYS A 1 313 ? 50.046 37.478 61.707 1.00 13.24 315 LYS A CA 1
ATOM 2471 C C . LYS A 1 313 ? 49.711 35.999 61.788 1.00 12.34 315 LYS A C 1
ATOM 2472 O O . LYS A 1 313 ? 48.654 35.643 62.343 1.00 13.46 315 LYS A O 1
ATOM 2478 N N . PHE A 1 314 ? 50.541 35.147 61.174 1.00 11.94 316 PHE A N 1
ATOM 2479 C CA . PHE A 1 314 ? 50.373 33.713 61.348 1.00 12.21 316 PHE A CA 1
ATOM 2480 C C . PHE A 1 314 ? 51.033 33.348 62.642 1.00 11.66 316 PHE A C 1
ATOM 2481 O O . PHE A 1 314 ? 51.936 34.048 63.119 1.00 12.23 316 PHE A O 1
ATOM 2489 N N . PRO A 1 315 ? 50.712 32.149 63.177 1.00 12.40 317 PRO A N 1
ATOM 2490 C CA . PRO A 1 315 ? 51.580 31.649 64.305 1.00 11.58 317 PRO A CA 1
ATOM 2491 C C . PRO A 1 315 ? 53.079 31.568 63.936 1.00 12.52 317 PRO A C 1
ATOM 2492 O O . PRO A 1 315 ? 53.396 31.385 62.777 1.00 11.37 317 PRO A O 1
ATOM 2496 N N . ALA A 1 316 ? 53.989 31.712 64.908 1.00 10.90 318 ALA A N 1
ATOM 2497 C CA . ALA A 1 316 ? 55.398 31.665 64.595 1.00 12.36 318 ALA A CA 1
ATOM 2498 C C . ALA A 1 316 ? 55.760 30.250 64.084 1.00 12.02 318 ALA A C 1
ATOM 2499 O O . ALA A 1 316 ? 55.029 29.295 64.429 1.00 11.70 318 ALA A O 1
ATOM 2501 N N . GLN A 1 317 ? 56.864 30.100 63.321 1.00 12.47 319 GLN A N 1
ATOM 2502 C CA . GLN A 1 317 ? 57.194 28.799 62.743 1.00 12.98 319 GLN A CA 1
ATOM 2503 C C . GLN A 1 317 ? 57.376 27.745 63.839 1.00 14.21 319 GLN A C 1
ATOM 2504 O O . GLN A 1 317 ? 57.039 26.551 63.643 1.00 14.05 319 GLN A O 1
ATOM 2510 N N . GLU A 1 318 ? 57.886 28.186 64.983 1.00 14.30 320 GLU A N 1
ATOM 2511 C CA . GLU A 1 318 ? 58.136 27.239 66.055 1.00 16.79 320 GLU A CA 1
ATOM 2512 C C . GLU A 1 318 ? 56.839 26.688 66.740 1.00 13.90 320 GLU A C 1
ATOM 2513 O O . GLU A 1 318 ? 56.899 25.721 67.521 1.00 15.89 320 GLU A O 1
ATOM 2519 N N . GLU A 1 319 ? 55.683 27.263 66.465 1.00 11.28 321 GLU A N 1
ATOM 2520 C CA . GLU A 1 319 ? 54.426 26.782 67.016 1.00 12.19 321 GLU A CA 1
ATOM 2521 C C . GLU A 1 319 ? 53.813 25.720 66.101 1.00 10.36 321 GLU A C 1
ATOM 2522 O O . GLU A 1 319 ? 52.798 25.097 66.455 1.00 11.63 321 GLU A O 1
ATOM 2528 N N . LEU A 1 320 ? 54.427 25.541 64.930 1.00 10.69 322 LEU A N 1
ATOM 2529 C CA . LEU A 1 320 ? 53.894 24.610 63.953 1.00 11.02 322 LEU A CA 1
ATOM 2530 C C . LEU A 1 320 ? 54.562 23.249 64.269 1.00 11.01 322 LEU A C 1
ATOM 2531 O O . LEU A 1 320 ? 55.800 23.093 64.128 1.00 12.49 322 LEU A O 1
ATOM 2536 N N . THR A 1 321 ? 53.770 22.287 64.699 1.00 8.75 323 THR A N 1
ATOM 2537 C CA . THR A 1 321 ? 54.261 20.988 65.153 1.00 9.09 323 THR A CA 1
ATOM 2538 C C . THR A 1 321 ? 53.213 19.920 64.801 1.00 7.50 323 THR A C 1
ATOM 2539 O O . THR A 1 321 ? 52.150 20.298 64.281 1.00 9.74 323 THR A O 1
ATOM 2543 N N . LEU A 1 322 ? 53.564 18.624 64.927 1.00 9.90 324 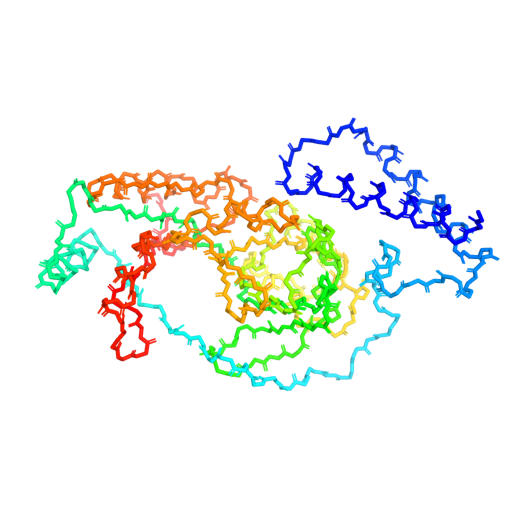LEU A N 1
ATOM 2544 C CA . LEU A 1 322 ? 52.660 17.476 64.778 1.00 10.02 324 LEU A CA 1
ATOM 2545 C C . LEU A 1 322 ? 51.430 17.574 65.716 1.00 10.93 324 LEU A C 1
ATOM 2546 O O . LEU A 1 322 ? 51.553 18.161 66.839 1.00 10.36 324 LEU A O 1
#

Sequence (322 aa):
NIQTQLDNLRKTLRQYEYEYHVLDNPSVPDSEYDRLFHQLKALELEHPEFLTSDSPTQRVGAKPLSGFSQIRHEIPMLSLDNAFSDAEFNAFVARIEDRLILLPAPLTFCCEPKLDGLAVSILYVNGELTQAATRGDGTTGEDITANIRTIRNVPLQLLTDNPPARLEVRGEVFMPHAGFERLNKYALEHNEKTFANPRNAAAGSLRQLDPNITSKRPLVLNAYGIGIAEGVDLPTTHYARLQWLKSIGIPVNPEIRLCNGADEVLGFYRDIQNKRSSLGYDIDGTVLKINDIALQNELGFISKAPRWAIAYKFPAQEELTL

B-factor: mean 14.69, std 6.46, range [5.1, 49.96]

Secondary structure (DSSP, 8-state):
-HHHHHHHHHHHHHHHHIIIIISS--SS-HHHHHHHHHHHHHHHHH-GGG--TTSGGG-S-SS--SSPPEEE-SSPPPP--EE-SHHHHHHHHHHHHHH-SS--SS-EEEEEEEESSEEEEEEEETTEEEEEEE-TTSSEEEB-HHHHHT-TTS-SB-S-SS--SEEEEEEEEE--HHHHHHHHHHHHHTT----SSHHHHHHHHHT-S-HHHHTTS--EEEEEEEEEEES----SBHHHHHHHHHHTT----TT-EEEESHHHHHHHHHHHHHTTTTTSS-EEEEEEEESBHHHHHHH-EETTEETTEEEEEPPPGGG---

Foldseek 3Di:
DLLVVLVVLQLVLLVQLLCCFAVVHGPDDPVVSVVSVVVSVVSCVVPVVSDDCQGPVNLFDPFFAPFWDKDFDPDFAFDFAEDADLVRLVVLVVVLVVQDPDQDVWQKKWKFFAALAFKKKWKAAQFATDWIFTCVRRGMTTTLSSLVSLASLAHRGWQDPGAFRMWMWIWGKWAFDVLLVVQQVVCVVVVHDHDPFGHRLRVVLSRGRGSVSSSSRNMDIATQDIDDTHRDDADQWRVSNSVVSSVGRHHHDPLTDMATDSVRNVVSQVVVLVVQRVVRHGGFGMKIFRTGVVSQVSQQDDPRHGSGIHTHGYPDPVVDDD

Nearest PDB structures (foldseek):
  3uq8-assembly1_A  TM=1.003E+00  e=6.707E-70  Haemophilus influenzae Rd KW20
  3pn1-assembly1_A  TM=9.926E-01  e=3.405E-63  Haemophilus influenzae
  3bac-assembly1_A-2  TM=9.236E-01  e=3.713E-44  Haemophilus influenzae
  5tt5-assembly1_A  TM=7.635E-01  e=1.441E-44  Escherichia coli K-12
  4glx-assembly1_A  TM=7.924E-01  e=3.958E-43  Escherichia coli K-12